Protein AF-0000000084751900 (afdb_homodimer)

InterPro domains:
  IPR011051 RmlC-like cupin domain superfamily [SSF51182] (3-97)
  IPR013096 Cupin 2, conserved barrel [PF07883] (29-95)
  IPR014710 RmlC-like jelly roll fold [G3DSA:2.60.120.10] (1-103)
  IPR052535 Bacilysin biosynthesis H2HPP isomerase [PTHR40112] (10-102)

Radius of gyration: 16.55 Å; Cα contacts (8 Å, |Δi|>4): 584; chains: 2; bounding box: 33×46×36 Å

Secondary structure (DSSP, 8-state):
-BGGGSPPEEEETTEEEEEEE-SS-EEEEEEE-TT-EEEEE--SSEEEEEEEES-EEEEETTEEEEE-TTBEEEE-TT--EEEEESS-EEEEEEEES--GGG-/-BGGGSPPEEEETTEEEEEEE-SS-EEEEEEE-TT-EEEEE--SSEEEEEEEES-EEEEETTEEEEE-TTBEEEE-TT--EEEEESS-EEEEEEEES--GGG-

Sequence (206 aa):
MNLSEIEPKEIMPGYHGKLVHGERMSWVFWDVDQDAEVPEHQHDHEQIMHVVEGSFEFTLNGEKDTYGPGDVVIIPSNASHSGKALTACKLMDIFSPVRDEYRMNLSEIEPKEIMPGYHGKLVHGERMSWVFWDVDQDAEVPEHQHDHEQIMHVVEGSFEFTLNGEKDTYGPGDVVIIPSNASHSGKALTACKLMDIFSPVRDEYR

Foldseek 3Di:
DDQVPFFWDCPDPQWTWRWDWDQWKIKIKTWGAAFDKDDKDAAQKWKKKAWQAAWKWKAWQRDIDIDGHGDIDTHHHGIIMMMTGNHGTIMMMMIGGTPPVVD/DDQVPFFWDCPDPQWTWRWDWDQWKIKIKTWGAAFDKDDKDAAQKWKKKAWQAAWKWKAWQRDIDIDGHGDIDTHHHGIIMMMTGNHGTIMMMMIGGTPPVVD

pLDDT: mean 97.8, std 2.84, range [77.69, 98.94]

Nearest PDB structures (foldseek):
  4e2g-assembly2_D  TM=9.664E-01  e=5.193E-11  Sphaerobacter thermophilus DSM 20745
  4e2g-assembly2_C  TM=9.694E-01  e=5.734E-10  Sphaerobacter thermophilus DSM 20745
  7zyb-assembly1_A  TM=9.660E-01  e=1.716E-09  Bacteroides eggerthii DSM 20697
  9bwf-assembly1_A  TM=9.522E-01  e=2.115E-09  metagenome
  2pfw-assembly1_B  TM=9.627E-01  e=2.893E-09  Shewanella frigidimarina NCIMB 400

Organism: Allomuricauda ruestringensis (strain DSM 13258 / CIP 107369 / LMG 19739 / B1) (NCBI:txid886377)

Solvent-accessible surface area (backbone atoms only — not comparable to full-atom values): 10272 Å² total; per-residue (Å²): 95,44,54,88,75,46,74,61,41,69,83,46,76,46,35,28,31,31,78,44,75,60,89,53,30,21,40,34,43,32,46,31,36,54,68,24,59,45,72,77,46,65,45,78,37,32,35,40,40,35,31,64,37,43,38,34,36,38,29,52,72,83,47,71,50,78,41,34,61,44,25,39,46,80,41,56,54,54,46,43,33,32,37,35,23,74,28,52,28,32,38,37,40,37,29,38,55,41,56,67,85,75,106,94,43,56,88,76,47,72,63,41,68,82,46,74,46,36,29,33,32,78,45,74,60,89,54,31,21,41,35,43,32,45,31,36,54,68,24,59,46,71,77,45,64,46,80,38,33,34,41,39,35,31,64,37,41,38,35,35,38,29,52,72,82,47,72,49,77,43,34,59,44,24,40,46,80,40,56,55,56,47,42,32,32,37,34,22,74,28,53,26,33,37,36,39,38,30,38,56,43,57,67,85,78,106

Structure (mmCIF, N/CA/C/O backbone):
data_AF-0000000084751900-model_v1
#
loop_
_entity.id
_entity.type
_entity.pdbx_description
1 polymer 'Cupin 2 conserved barrel domain protein'
#
loop_
_atom_site.group_PDB
_atom_site.id
_atom_site.type_symbol
_atom_site.label_atom_id
_atom_site.label_alt_id
_atom_site.label_comp_id
_atom_site.label_asym_id
_atom_site.label_entity_id
_atom_site.label_seq_id
_atom_site.pdbx_PDB_ins_code
_atom_site.Cartn_x
_atom_site.Cartn_y
_atom_site.Cartn_z
_atom_site.occupancy
_atom_site.B_iso_or_equiv
_atom_site.auth_seq_id
_atom_site.auth_comp_id
_atom_site.auth_asym_id
_atom_site.auth_atom_id
_atom_site.pdbx_PDB_model_num
ATOM 1 N N . MET A 1 1 ? -12.914 -6.785 -2.01 1 96 1 MET A N 1
ATOM 2 C CA . MET A 1 1 ? -13.656 -5.527 -2.07 1 96 1 MET A CA 1
ATOM 3 C C . MET A 1 1 ? -13.062 -4.594 -3.117 1 96 1 MET A C 1
ATOM 5 O O . MET A 1 1 ? -11.938 -4.801 -3.57 1 96 1 MET A O 1
ATOM 9 N N . ASN A 1 2 ? -13.836 -3.615 -3.543 1 98.38 2 ASN A N 1
ATOM 10 C CA . ASN A 1 2 ? -13.312 -2.625 -4.48 1 98.38 2 ASN A CA 1
ATOM 11 C C . ASN A 1 2 ? -13.297 -1.228 -3.867 1 98.38 2 ASN A C 1
ATOM 13 O O . ASN A 1 2 ? -14.25 -0.832 -3.188 1 98.38 2 ASN A O 1
ATOM 17 N N . LEU A 1 3 ? -12.273 -0.52 -4.117 1 98.38 3 LEU A N 1
ATOM 18 C CA . LEU A 1 3 ? -12.102 0.819 -3.562 1 98.38 3 LEU A CA 1
ATOM 19 C C . LEU A 1 3 ? -13.266 1.722 -3.961 1 98.38 3 LEU A C 1
ATOM 21 O O . LEU A 1 3 ? -13.648 2.621 -3.207 1 98.38 3 LEU A O 1
ATOM 25 N N . SER A 1 4 ? -13.789 1.521 -5.137 1 97.81 4 SER A N 1
ATOM 26 C CA . SER A 1 4 ? -14.891 2.355 -5.617 1 97.81 4 SER A CA 1
ATOM 27 C C . SER A 1 4 ? -16.125 2.213 -4.727 1 97.81 4 SER A C 1
ATOM 29 O O . SER A 1 4 ? -17.016 3.066 -4.75 1 97.81 4 SER A O 1
ATOM 31 N N . GLU A 1 5 ? -16.172 1.114 -3.945 1 97 5 GLU A N 1
ATOM 32 C CA . GLU A 1 5 ? -17.328 0.836 -3.111 1 97 5 GLU A CA 1
ATOM 33 C C . GLU A 1 5 ? -17.141 1.356 -1.691 1 97 5 GLU A C 1
ATOM 35 O O . GLU A 1 5 ? -18.047 1.31 -0.872 1 97 5 GLU A O 1
ATOM 40 N N . ILE A 1 6 ? -15.984 1.744 -1.389 1 97.06 6 ILE A N 1
ATOM 41 C CA . ILE A 1 6 ? -15.688 2.264 -0.058 1 97.06 6 ILE A CA 1
ATOM 42 C C . ILE A 1 6 ? -15.977 3.764 -0.014 1 97.06 6 ILE A C 1
ATOM 44 O O . ILE A 1 6 ? -15.438 4.527 -0.815 1 9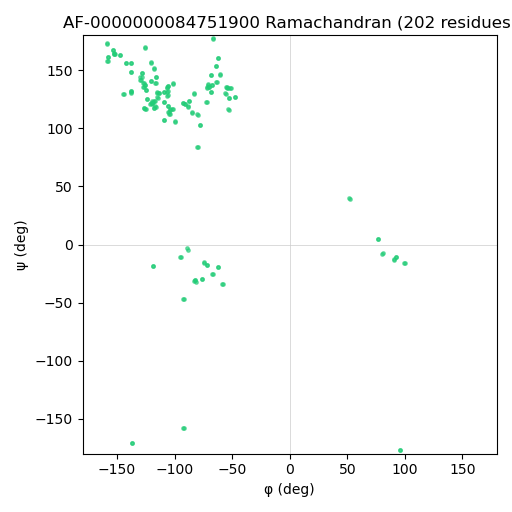7.06 6 ILE A O 1
ATOM 48 N N . GLU A 1 7 ? -16.797 4.176 0.858 1 96.12 7 GLU A N 1
ATOM 49 C CA . GLU A 1 7 ? -17.062 5.602 1.03 1 96.12 7 GLU A CA 1
ATOM 50 C C . GLU A 1 7 ? -15.891 6.312 1.695 1 96.12 7 GLU A C 1
ATOM 52 O O . GLU A 1 7 ? -15.43 5.898 2.764 1 96.12 7 GLU A O 1
ATOM 57 N N . PRO A 1 8 ? -15.406 7.277 1.03 1 97.69 8 PRO A N 1
ATOM 58 C CA . PRO A 1 8 ? -14.32 8.023 1.676 1 97.69 8 PRO A CA 1
ATOM 59 C C . PRO A 1 8 ? -14.766 8.719 2.959 1 97.69 8 PRO A C 1
ATOM 61 O O . PRO A 1 8 ? -15.898 9.195 3.045 1 97.69 8 PRO A O 1
ATOM 64 N N . LYS A 1 9 ? -14.016 8.727 3.945 1 97.12 9 LYS A N 1
ATOM 65 C CA . LYS A 1 9 ? -14.227 9.453 5.191 1 97.12 9 LYS A CA 1
ATOM 66 C C . LYS A 1 9 ? -13.242 10.617 5.316 1 97.12 9 LYS A C 1
ATOM 68 O O . LYS A 1 9 ? -12.047 10.461 5.059 1 97.12 9 LYS A O 1
ATOM 73 N N . GLU A 1 10 ? -13.727 11.727 5.629 1 96.88 10 GLU A N 1
ATOM 74 C CA . GLU A 1 10 ? -12.828 12.844 5.926 1 96.88 10 GLU A CA 1
ATOM 75 C C . GLU A 1 10 ? -12.25 12.719 7.332 1 96.88 10 GLU A C 1
ATOM 77 O O . GLU A 1 10 ? -12.906 13.086 8.312 1 96.88 10 GLU A O 1
ATOM 82 N N . ILE A 1 11 ? -11.094 12.32 7.535 1 93.44 11 ILE A N 1
ATOM 83 C CA . ILE A 1 11 ? -10.469 12.031 8.82 1 93.44 11 ILE A CA 1
ATOM 8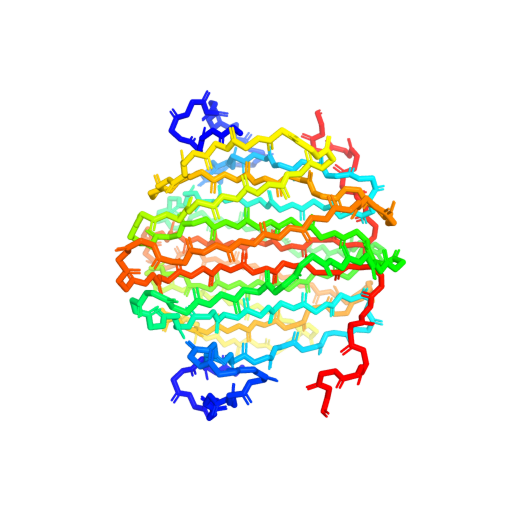4 C C . ILE A 1 11 ? -9.977 13.32 9.461 1 93.44 11 ILE A C 1
ATOM 86 O O . ILE A 1 11 ? -9.953 13.453 10.688 1 93.44 11 ILE A O 1
ATOM 90 N N . MET A 1 12 ? -9.57 14.273 8.719 1 94.5 12 MET A N 1
ATOM 91 C CA . MET A 1 12 ? -9.234 15.656 9.047 1 94.5 12 MET A CA 1
ATOM 92 C C . MET A 1 12 ? -9.57 16.578 7.887 1 94.5 12 MET A C 1
ATOM 94 O O . MET A 1 12 ? -9.766 16.141 6.758 1 94.5 12 MET A O 1
ATOM 98 N N . PRO A 1 13 ? -9.641 17.797 8.125 1 97.44 13 PRO A N 1
ATOM 99 C CA . PRO A 1 13 ? -10.094 18.703 7.059 1 97.44 13 PRO A CA 1
ATOM 100 C C . PRO A 1 13 ? -9.297 18.531 5.77 1 97.44 13 PRO A C 1
ATOM 102 O O . PRO A 1 13 ? -8.086 18.734 5.758 1 97.44 13 PRO A O 1
ATOM 105 N N . GLY A 1 14 ? -9.984 18.078 4.664 1 98.69 14 GLY A N 1
ATOM 106 C CA . GLY A 1 14 ? -9.383 17.984 3.342 1 98.69 14 GLY A CA 1
ATOM 107 C C . GLY A 1 14 ? -8.773 16.625 3.055 1 98.69 14 GLY A C 1
ATOM 108 O O . GLY A 1 14 ? -8.336 16.359 1.934 1 98.69 14 GLY A O 1
ATOM 109 N N . TYR A 1 15 ? -8.664 15.812 4.027 1 98.5 15 TYR A N 1
ATOM 110 C CA . TYR A 1 15 ? -8.164 14.453 3.854 1 98.5 15 TYR A CA 1
ATOM 111 C C . TYR A 1 15 ? -9.312 13.453 3.799 1 98.5 15 TYR A C 1
ATOM 113 O O . TYR A 1 15 ? -9.898 13.117 4.828 1 98.5 15 TYR A O 1
ATOM 121 N N . HIS A 1 16 ? -9.578 12.969 2.619 1 98.56 16 HIS A N 1
ATOM 122 C CA . HIS A 1 16 ? -10.617 11.969 2.402 1 98.56 16 HIS A CA 1
ATOM 123 C C . HIS A 1 16 ? -10.016 10.586 2.178 1 98.56 16 HIS A C 1
ATOM 125 O O . HIS A 1 16 ? -9.383 10.344 1.149 1 98.56 16 HIS A O 1
ATOM 131 N N . GLY A 1 17 ? -10.266 9.727 3.166 1 98.19 17 GLY A N 1
ATOM 132 C CA . GLY A 1 17 ? -9.594 8.438 3.117 1 98.19 17 GLY A CA 1
ATOM 133 C C . GLY A 1 17 ? -10.539 7.277 2.908 1 98.19 17 GLY A C 1
ATOM 134 O O . GLY A 1 17 ? -11.625 7.238 3.492 1 98.19 17 GLY A O 1
ATOM 135 N N . LYS A 1 18 ? -10.242 6.414 1.955 1 98.38 18 LYS A N 1
ATOM 136 C CA . LYS A 1 18 ? -10.797 5.062 1.921 1 98.38 18 LYS A CA 1
ATOM 137 C C . LYS A 1 18 ? -9.922 4.09 2.703 1 98.38 18 LYS A C 1
ATOM 139 O O . LYS A 1 18 ? -8.75 3.91 2.385 1 98.38 18 LYS A O 1
ATOM 144 N N . LEU A 1 19 ? -10.43 3.475 3.723 1 97.31 19 LEU A N 1
ATOM 145 C CA . LEU A 1 19 ? -9.656 2.738 4.715 1 97.31 19 LEU A CA 1
ATOM 146 C C . LEU A 1 19 ? -9.836 1.233 4.535 1 97.31 19 LEU A C 1
ATOM 148 O O . LEU A 1 19 ? -10.961 0.743 4.445 1 97.31 19 LEU A O 1
ATOM 152 N N . VAL A 1 20 ? -8.789 0.504 4.449 1 98.12 20 VAL A N 1
ATOM 153 C CA . VAL A 1 20 ? -8.734 -0.954 4.418 1 98.12 20 VAL A CA 1
ATOM 154 C C . VAL A 1 20 ? -7.918 -1.461 5.605 1 98.12 20 VAL A C 1
ATOM 156 O O . VAL A 1 20 ? -6.758 -1.076 5.781 1 98.12 20 VAL A O 1
ATOM 159 N N . HIS A 1 21 ? -8.57 -2.285 6.426 1 97.81 21 HIS A N 1
ATOM 160 C CA . HIS A 1 21 ? -7.906 -2.771 7.629 1 97.81 21 HIS A CA 1
ATOM 161 C C . HIS A 1 21 ? -7.777 -4.289 7.613 1 97.81 21 HIS A C 1
ATOM 163 O O . HIS A 1 21 ? -8.766 -5 7.426 1 97.81 21 HIS A O 1
ATOM 169 N N . GLY A 1 22 ? -6.535 -4.766 7.727 1 97.88 22 GLY A N 1
ATOM 170 C CA . GLY A 1 22 ? -6.297 -6.16 8.062 1 97.88 22 GLY A CA 1
ATOM 171 C C . GLY A 1 22 ? -6.141 -6.395 9.555 1 97.88 22 GLY A C 1
ATOM 172 O O . GLY A 1 22 ? -6.691 -5.652 10.367 1 97.88 22 GLY A O 1
ATOM 173 N N . GLU A 1 23 ? -5.5 -7.496 9.898 1 97.44 23 GLU A N 1
ATOM 174 C CA . GLU A 1 23 ? -5.246 -7.809 11.305 1 97.44 23 GLU A CA 1
ATOM 175 C C . GLU A 1 23 ? -4.012 -7.078 11.812 1 97.44 23 GLU A C 1
ATOM 177 O O . GLU A 1 23 ? -3.953 -6.691 12.984 1 97.44 23 GLU A O 1
ATOM 182 N N . ARG A 1 24 ? -3.043 -6.828 10.891 1 98.12 24 ARG A N 1
ATOM 183 C CA . ARG A 1 24 ? -1.75 -6.309 11.328 1 98.12 24 ARG A CA 1
ATOM 184 C C . ARG A 1 24 ? -1.476 -4.941 10.719 1 98.12 24 ARG A C 1
ATOM 186 O O . ARG A 1 24 ? -0.612 -4.203 11.195 1 98.12 24 ARG A O 1
ATOM 193 N N . MET A 1 25 ? -2.189 -4.633 9.664 1 98.5 25 MET A N 1
ATOM 194 C CA . MET A 1 25 ? -1.877 -3.438 8.891 1 98.5 25 MET A CA 1
ATOM 195 C C . MET A 1 25 ? -3.15 -2.699 8.492 1 98.5 25 MET A C 1
ATOM 197 O O . MET A 1 25 ? -4.23 -3.291 8.461 1 98.5 25 MET A O 1
ATOM 201 N N . SER A 1 26 ? -3.043 -1.475 8.25 1 98.62 26 SER A N 1
ATOM 202 C CA . SER A 1 26 ? -4.055 -0.675 7.566 1 98.62 26 SER A CA 1
ATOM 203 C C . SER A 1 26 ? -3.498 -0.04 6.297 1 98.62 26 SER A C 1
ATOM 205 O O . SER A 1 26 ? -2.344 0.394 6.27 1 98.62 26 SER A O 1
ATOM 207 N N . TRP A 1 27 ? -4.223 0.017 5.289 1 98.88 27 TRP A N 1
ATOM 208 C CA . TRP A 1 27 ? -3.949 0.703 4.031 1 98.88 27 TRP A CA 1
ATOM 209 C C . TRP A 1 27 ? -4.98 1.794 3.77 1 98.88 27 TRP A C 1
ATOM 211 O O . TRP A 1 27 ? -6.176 1.509 3.635 1 98.88 27 TRP A O 1
ATOM 221 N N . VAL A 1 28 ? -4.516 2.969 3.713 1 98.75 28 VAL A N 1
ATOM 222 C CA . VAL A 1 28 ? -5.445 4.078 3.514 1 98.75 28 VAL A CA 1
ATOM 223 C C . VAL A 1 28 ? -5.172 4.742 2.166 1 98.75 28 VAL A C 1
ATOM 225 O O . VAL A 1 28 ? -4.023 5.043 1.838 1 98.75 28 VAL A O 1
ATOM 228 N N . PHE A 1 29 ? -6.18 4.949 1.393 1 98.81 29 PHE A N 1
ATOM 229 C CA . PHE A 1 29 ? -6.156 5.637 0.106 1 98.81 29 PHE A CA 1
ATOM 230 C C . PHE A 1 29 ? -6.734 7.039 0.231 1 98.81 29 PHE A C 1
ATOM 232 O O . PHE A 1 29 ? -7.938 7.203 0.461 1 98.81 29 PHE A O 1
ATOM 239 N N . TRP A 1 30 ? -5.898 8.07 -0.013 1 98.75 30 TRP A N 1
ATOM 240 C CA . TRP A 1 30 ? -6.297 9.438 0.293 1 98.75 30 TRP A CA 1
ATOM 241 C C . TRP A 1 30 ? -6.602 10.211 -0.983 1 98.75 30 TRP A C 1
ATOM 243 O O . TRP A 1 30 ? -5.828 10.172 -1.942 1 98.75 30 TRP A O 1
ATOM 253 N N . ASP A 1 31 ? -7.648 10.922 -0.98 1 98.88 31 ASP A N 1
ATOM 254 C CA . ASP A 1 31 ? -7.824 12.141 -1.759 1 98.88 31 ASP A CA 1
ATOM 255 C C . ASP A 1 31 ? -7.648 13.383 -0.883 1 98.88 31 ASP A C 1
ATOM 257 O O . ASP A 1 31 ? -8.414 13.602 0.056 1 98.88 31 ASP A O 1
ATOM 261 N N . VAL A 1 32 ? -6.668 14.156 -1.174 1 98.88 32 VAL A N 1
ATOM 262 C CA . VAL A 1 32 ? -6.324 15.289 -0.321 1 98.88 32 VAL A CA 1
ATOM 263 C C . VAL A 1 32 ? -6.555 16.594 -1.077 1 98.88 32 VAL A C 1
ATOM 265 O O . VAL A 1 32 ? -6.027 16.781 -2.178 1 98.88 32 VAL A O 1
ATOM 268 N N . ASP A 1 33 ? -7.32 17.5 -0.505 1 98.94 33 ASP A N 1
ATOM 269 C CA . ASP A 1 33 ? -7.598 18.781 -1.125 1 98.94 33 ASP A CA 1
ATOM 270 C C . ASP A 1 33 ? -6.344 19.656 -1.169 1 98.94 33 ASP A C 1
ATOM 272 O O . ASP A 1 33 ? -5.492 19.562 -0.281 1 98.94 33 ASP A O 1
ATOM 276 N N . GLN A 1 34 ? -6.281 20.406 -2.219 1 98.88 34 GLN A N 1
ATOM 277 C CA . GLN A 1 34 ? -5.223 21.406 -2.23 1 98.88 34 GLN A CA 1
ATOM 278 C C . GLN A 1 34 ? -5.242 22.25 -0.953 1 98.88 34 GLN A C 1
ATOM 280 O O . GLN A 1 34 ? -6.309 22.609 -0.461 1 98.88 34 GLN A O 1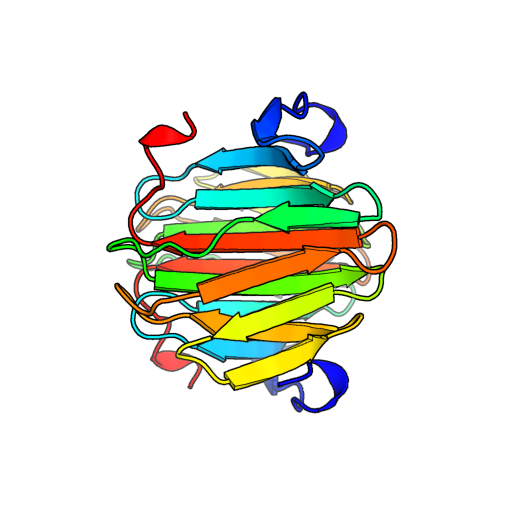
ATOM 285 N N . ASP A 1 35 ? -4.055 22.453 -0.373 1 98.81 35 ASP A N 1
ATOM 286 C CA . ASP A 1 35 ? -3.785 23.328 0.773 1 98.81 35 ASP A CA 1
ATOM 287 C C . ASP A 1 35 ? -4.16 22.625 2.082 1 98.81 35 ASP A C 1
ATOM 289 O O . ASP A 1 35 ? -3.922 23.172 3.164 1 98.81 35 ASP A O 1
ATOM 293 N N . ALA A 1 36 ? -4.785 21.469 2.049 1 98.81 36 ALA A N 1
ATOM 294 C CA . ALA A 1 36 ? -5.043 20.719 3.275 1 98.81 36 ALA A CA 1
ATOM 295 C C . ALA A 1 36 ? -3.74 20.359 3.984 1 98.81 36 ALA A C 1
ATOM 297 O O . ALA A 1 36 ? -2.721 20.109 3.336 1 98.81 36 ALA A O 1
ATOM 298 N N . GLU A 1 37 ? -3.783 20.328 5.273 1 98.5 37 GLU A N 1
ATOM 299 C CA . GLU A 1 37 ? -2.59 20.078 6.078 1 98.5 37 GLU A CA 1
ATOM 300 C C . GLU A 1 37 ? -2.834 18.984 7.105 1 98.5 37 GLU A C 1
ATOM 302 O O . GLU A 1 37 ? -3.951 18.828 7.602 1 98.5 37 GLU A O 1
ATOM 307 N N . VAL A 1 38 ? -1.833 18.188 7.363 1 98.06 38 VAL A N 1
ATOM 308 C CA . VAL A 1 38 ? -1.763 17.344 8.555 1 98.06 38 VAL A CA 1
ATOM 309 C C . VAL A 1 38 ? -0.76 17.938 9.547 1 98.06 38 VAL A C 1
ATOM 311 O O . VAL A 1 38 ? 0.427 18.062 9.234 1 98.06 38 VAL A O 1
ATOM 314 N N . PRO A 1 39 ? -1.251 18.359 10.641 1 97.5 39 PRO A N 1
ATOM 315 C CA . PRO A 1 39 ? -0.358 19 11.617 1 97.5 39 PRO A CA 1
ATOM 316 C C . PRO A 1 39 ? 0.719 18.047 12.133 1 97.5 39 PRO A C 1
ATOM 318 O O . PRO A 1 39 ? 0.59 16.828 11.992 1 97.5 39 PRO A O 1
ATOM 321 N N . GLU A 1 40 ? 1.758 18.641 12.672 1 98.12 40 GLU A N 1
ATOM 322 C CA . GLU A 1 40 ? 2.822 17.844 13.258 1 98.12 40 GLU A CA 1
ATOM 323 C C . GLU A 1 40 ? 2.275 16.891 14.312 1 98.12 40 GLU A C 1
ATOM 325 O O . GLU A 1 40 ? 1.478 17.281 15.164 1 98.12 40 GLU A O 1
ATOM 330 N N . HIS A 1 41 ? 2.643 15.609 14.203 1 98.19 41 HIS A N 1
ATOM 331 C CA . HIS A 1 41 ? 2.223 14.57 15.141 1 98.19 41 HIS A CA 1
ATOM 332 C C . HIS A 1 41 ? 3.166 13.375 15.102 1 98.19 41 HIS A C 1
ATOM 334 O O . HIS A 1 41 ? 4.125 13.359 14.328 1 98.19 41 HIS A O 1
ATOM 340 N N . GLN A 1 42 ? 2.992 12.461 15.984 1 98.12 42 GLN A N 1
ATOM 341 C CA . GLN A 1 42 ? 3.701 11.188 16 1 98.12 42 GLN A CA 1
ATOM 342 C C . GLN A 1 42 ? 2.785 10.055 16.453 1 98.12 42 GLN A C 1
ATOM 344 O O . GLN A 1 42 ? 1.717 10.297 17.016 1 98.12 42 GLN A O 1
ATOM 349 N N . HIS A 1 43 ? 3.094 8.898 16.094 1 97.75 43 HIS A N 1
ATOM 350 C CA . HIS A 1 43 ? 2.35 7.715 16.516 1 97.75 43 HIS A CA 1
ATOM 351 C C . HIS A 1 43 ? 3.242 6.48 16.531 1 97.75 43 HIS A C 1
ATOM 353 O O . HIS A 1 43 ? 4.363 6.512 16.016 1 97.75 43 HIS A O 1
ATOM 359 N N . ASP A 1 44 ? 2.771 5.434 17.203 1 97.62 44 ASP A N 1
ATOM 360 C CA . ASP A 1 44 ? 3.559 4.219 17.391 1 97.62 44 ASP A CA 1
ATOM 361 C C . ASP A 1 44 ? 3.639 3.404 16.109 1 97.62 44 ASP A C 1
ATOM 363 O O . ASP A 1 44 ? 4.48 2.514 15.984 1 97.62 44 ASP A O 1
ATOM 367 N N . HIS A 1 45 ? 2.855 3.654 15.18 1 98.38 45 HIS A N 1
ATOM 368 C CA . HIS A 1 45 ? 2.834 2.924 13.914 1 98.38 45 HIS A CA 1
ATOM 369 C C . HIS A 1 45 ? 4.047 3.27 13.062 1 98.38 45 HIS A C 1
ATOM 371 O O . HIS A 1 45 ? 4.465 4.43 13 1 98.38 45 HIS A O 1
ATOM 377 N N . GLU A 1 46 ? 4.648 2.254 12.5 1 98.81 46 GLU A N 1
ATOM 378 C CA . GLU A 1 46 ? 5.379 2.555 11.266 1 98.81 46 GLU A CA 1
ATOM 379 C C . GLU A 1 46 ? 4.426 2.943 10.141 1 98.81 46 GLU A C 1
ATOM 381 O O . GLU A 1 46 ? 3.369 2.33 9.977 1 98.81 46 GLU A O 1
ATOM 386 N N . GLN A 1 47 ? 4.762 3.889 9.445 1 98.81 47 GLN A N 1
ATOM 387 C CA . GLN A 1 47 ? 3.982 4.359 8.305 1 98.81 47 GLN A CA 1
ATOM 388 C C . GLN A 1 47 ? 4.848 4.449 7.051 1 98.81 47 GLN A C 1
ATOM 390 O O . GLN A 1 47 ? 6.016 4.828 7.121 1 98.81 47 GLN A O 1
ATOM 395 N N . ILE A 1 48 ? 4.445 4.02 5.895 1 98.88 48 ILE A N 1
ATOM 396 C CA . ILE A 1 48 ? 5.051 4.293 4.594 1 98.88 48 ILE A CA 1
ATOM 397 C C . ILE A 1 48 ? 4.062 5.055 3.715 1 98.88 48 ILE A C 1
ATOM 399 O O . ILE A 1 48 ? 2.926 4.613 3.521 1 98.88 48 ILE A O 1
ATOM 403 N N . MET A 1 49 ? 4.422 6.188 3.232 1 98.94 49 MET A N 1
ATOM 404 C CA . MET A 1 49 ? 3.59 7.055 2.408 1 98.94 49 MET A CA 1
ATOM 405 C C . MET A 1 49 ? 4.035 7.012 0.95 1 98.94 49 MET A C 1
ATOM 407 O O . MET A 1 49 ? 5.234 7.027 0.662 1 98.94 49 MET A O 1
ATOM 411 N N . HIS A 1 50 ? 3.139 6.93 0.087 1 98.94 50 HIS A N 1
ATOM 412 C CA . HIS A 1 50 ? 3.354 6.992 -1.354 1 98.94 50 HIS A CA 1
ATOM 413 C C . HIS A 1 50 ? 2.572 8.141 -1.979 1 98.94 50 HIS A C 1
ATOM 415 O O . HIS A 1 50 ? 1.352 8.227 -1.821 1 98.94 50 HIS A O 1
ATOM 421 N N . VAL A 1 51 ? 3.246 9.062 -2.631 1 98.94 51 VAL A N 1
ATOM 422 C CA . VAL A 1 51 ? 2.578 10.109 -3.393 1 98.94 51 VAL A CA 1
ATOM 423 C C . VAL A 1 51 ? 2.24 9.602 -4.789 1 98.94 51 VAL A C 1
ATOM 425 O O . VAL A 1 51 ? 3.137 9.336 -5.598 1 98.94 51 VAL A O 1
ATOM 428 N N . VAL A 1 52 ? 1.005 9.484 -5.047 1 98.81 52 VAL A N 1
ATOM 429 C CA . VAL A 1 52 ? 0.533 8.93 -6.312 1 98.81 52 VAL A CA 1
ATOM 430 C C . VAL A 1 52 ? 0.316 10.047 -7.324 1 98.81 52 VAL A C 1
ATOM 432 O O . VAL A 1 52 ? 0.697 9.922 -8.492 1 98.81 52 VAL A O 1
ATOM 435 N N . GLU A 1 53 ? -0.319 11.094 -6.965 1 98.88 53 GLU A N 1
ATOM 436 C CA . GLU A 1 53 ? -0.571 12.289 -7.762 1 98.88 53 GLU A CA 1
ATOM 437 C C . GLU A 1 53 ? -0.368 13.555 -6.938 1 98.88 53 GLU A C 1
ATOM 439 O O . GLU A 1 53 ? -0.643 13.57 -5.734 1 98.88 53 GLU A O 1
ATOM 444 N N . GLY A 1 54 ? 0.063 14.609 -7.598 1 98.88 54 GLY A N 1
ATOM 445 C CA . GLY A 1 54 ? 0.111 15.93 -6.984 1 98.88 54 GLY A CA 1
ATOM 446 C C . GLY A 1 54 ? 1.472 16.266 -6.406 1 98.88 54 GLY A C 1
ATOM 447 O O . GLY A 1 54 ? 2.467 15.617 -6.723 1 98.88 54 GLY A O 1
ATOM 448 N N . SER A 1 55 ? 1.567 17.375 -5.805 1 98.94 55 SER A N 1
ATOM 449 C CA . SER A 1 55 ? 2.742 17.906 -5.121 1 98.94 55 SER A CA 1
ATOM 450 C C . SER A 1 55 ? 2.484 18.078 -3.629 1 98.94 55 SER A C 1
ATOM 452 O O . SER A 1 55 ? 1.544 18.766 -3.23 1 98.94 55 SER A O 1
ATOM 454 N N . PHE A 1 56 ? 3.25 17.375 -2.781 1 98.94 56 PHE A N 1
ATOM 455 C CA . PHE A 1 56 ? 3.014 17.266 -1.346 1 98.94 56 PHE A CA 1
ATOM 456 C C . PHE A 1 56 ? 4.258 17.656 -0.56 1 98.94 56 PHE A C 1
ATOM 458 O O . PHE A 1 56 ? 5.328 17.078 -0.743 1 98.94 56 PHE A O 1
ATOM 465 N N . GLU A 1 57 ? 4.137 18.656 0.196 1 98.94 57 GLU A N 1
ATOM 466 C CA . GLU A 1 57 ? 5.211 19.047 1.105 1 98.94 57 GLU A CA 1
ATOM 467 C C . GLU A 1 57 ? 5.152 18.234 2.4 1 98.94 57 GLU A C 1
ATOM 469 O O . GLU A 1 57 ? 4.094 18.125 3.018 1 98.94 57 GLU A O 1
ATOM 474 N N . PHE A 1 58 ? 6.246 17.656 2.822 1 98.88 58 PHE A N 1
ATOM 475 C CA . PHE A 1 58 ? 6.273 16.75 3.965 1 98.88 58 PHE A CA 1
ATOM 476 C C . PHE A 1 58 ? 7.496 17.016 4.836 1 98.88 58 PHE A C 1
ATOM 478 O O . PHE A 1 58 ? 8.594 17.25 4.32 1 98.88 58 PHE A O 1
ATOM 485 N N . THR A 1 59 ? 7.266 17.141 6.102 1 98.81 59 THR A N 1
ATOM 486 C CA . THR A 1 59 ? 8.336 17.297 7.082 1 98.81 59 THR A CA 1
ATOM 487 C C . THR A 1 59 ? 8.477 16.047 7.934 1 98.81 59 THR A C 1
ATOM 489 O O . THR A 1 59 ? 7.5 15.578 8.531 1 98.81 59 THR A O 1
ATOM 492 N N . LEU A 1 60 ? 9.617 15.477 7.941 1 98.75 60 LEU A N 1
ATOM 493 C CA . LEU A 1 60 ? 9.938 14.297 8.734 1 98.75 60 LEU A CA 1
ATOM 494 C C . LEU A 1 60 ? 11.156 14.555 9.617 1 98.75 60 LEU A C 1
ATOM 496 O O . LEU A 1 60 ? 12.258 14.789 9.109 1 98.75 60 LEU A O 1
ATOM 500 N N . ASN A 1 61 ? 10.93 14.5 10.891 1 98.31 61 ASN A N 1
ATOM 501 C CA . ASN A 1 61 ? 11.977 14.773 11.867 1 98.31 61 ASN A CA 1
ATOM 502 C C . ASN A 1 61 ? 12.672 16.094 11.578 1 98.31 61 ASN A C 1
ATOM 504 O O . ASN A 1 61 ? 13.906 16.172 11.547 1 98.31 61 ASN A O 1
ATOM 508 N N . GLY A 1 62 ? 11.883 17.031 11.195 1 97.88 62 GLY A N 1
ATOM 509 C CA . GLY A 1 62 ? 12.367 18.391 11.047 1 97.88 62 GLY A CA 1
ATOM 510 C C . GLY A 1 62 ? 12.883 18.688 9.656 1 97.88 62 GLY A C 1
ATOM 511 O O . GLY A 1 62 ? 13.195 19.844 9.344 1 97.88 62 GLY A O 1
ATOM 512 N N . GLU A 1 63 ? 13.07 17.719 8.875 1 98.31 63 GLU A N 1
ATOM 513 C CA . GLU A 1 63 ? 13.539 17.922 7.512 1 98.31 63 GLU A CA 1
ATOM 514 C C . GLU A 1 63 ? 12.375 18.031 6.531 1 98.31 63 GLU A C 1
ATOM 516 O O . GLU A 1 63 ? 11.594 17.078 6.391 1 98.31 63 GLU A O 1
ATOM 521 N N . LYS A 1 64 ? 12.32 19.125 5.852 1 98.56 64 LYS A N 1
ATOM 522 C CA . LYS A 1 64 ? 11.219 19.406 4.941 1 98.56 64 LYS A CA 1
ATOM 523 C C . LYS A 1 64 ? 11.617 19.156 3.49 1 98.56 64 LYS A C 1
ATOM 525 O O . LYS A 1 64 ? 12.727 19.5 3.078 1 98.56 64 LYS A O 1
ATOM 530 N N . ASP A 1 65 ? 10.766 18.578 2.711 1 98.62 65 ASP A N 1
ATOM 531 C CA . ASP A 1 65 ? 10.961 18.391 1.275 1 98.62 65 ASP A CA 1
ATOM 532 C C . ASP A 1 65 ? 9.625 18.328 0.542 1 98.62 65 ASP A C 1
ATOM 534 O O . ASP A 1 65 ? 8.562 18.266 1.173 1 98.62 65 ASP A O 1
ATOM 538 N N . THR A 1 66 ? 9.656 18.469 -0.761 1 98.88 66 THR A N 1
ATOM 539 C CA . THR A 1 66 ? 8.469 18.344 -1.602 1 98.88 66 THR A CA 1
ATOM 540 C C . THR A 1 66 ? 8.5 17.031 -2.379 1 98.88 66 THR A C 1
ATOM 542 O O . THR A 1 66 ? 9.508 16.703 -3.012 1 98.88 66 THR A O 1
ATOM 545 N N . TYR A 1 67 ? 7.422 16.359 -2.328 1 98.81 67 TYR A N 1
ATOM 546 C CA . TYR A 1 67 ? 7.324 15.039 -2.941 1 98.81 67 TYR A CA 1
ATOM 547 C C . TYR A 1 67 ? 6.281 15.031 -4.051 1 98.81 67 TYR A C 1
ATOM 549 O O . TYR A 1 67 ? 5.336 15.82 -4.031 1 98.81 67 TYR A O 1
ATOM 557 N N . GLY A 1 68 ? 6.488 14.195 -5.008 1 98.81 68 GLY A N 1
ATOM 558 C CA . GLY A 1 68 ? 5.594 14.055 -6.148 1 98.81 68 GLY A CA 1
ATOM 559 C C . GLY A 1 68 ? 5.328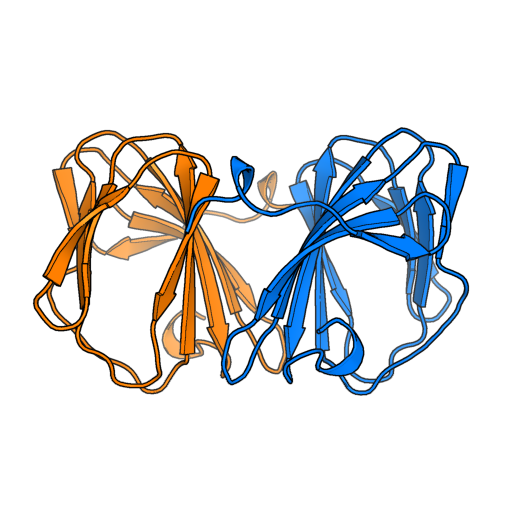 12.609 -6.527 1 98.81 68 GLY A C 1
ATOM 560 O O . GLY A 1 68 ? 5.68 11.695 -5.785 1 98.81 68 GLY A O 1
ATOM 561 N N . PRO A 1 69 ? 4.664 12.477 -7.695 1 98.88 69 PRO A N 1
ATOM 562 C CA . PRO A 1 69 ? 4.258 1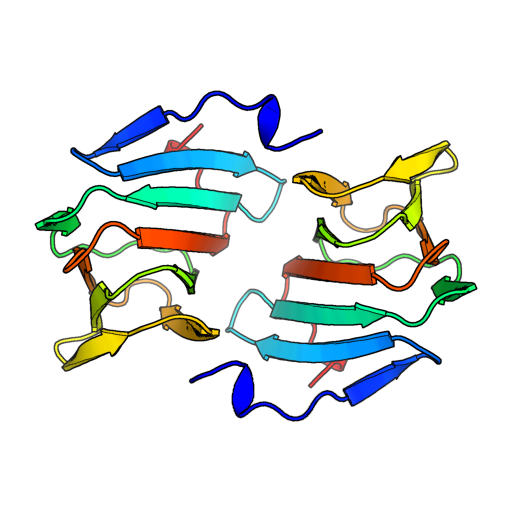1.133 -8.094 1 98.88 69 PRO A CA 1
ATOM 563 C C . PRO A 1 69 ? 5.418 10.141 -8.086 1 98.88 69 PRO A C 1
ATOM 565 O O . PRO A 1 69 ? 6.469 10.398 -8.672 1 98.88 69 PRO A O 1
ATOM 568 N N . GLY A 1 70 ? 5.23 9.047 -7.375 1 98.75 70 GLY A N 1
ATOM 569 C CA . GLY A 1 70 ? 6.234 7.992 -7.324 1 98.75 70 GLY A CA 1
ATOM 570 C C . GLY A 1 70 ? 7.09 8.039 -6.074 1 98.75 70 GLY A C 1
ATOM 571 O O . GLY A 1 70 ? 7.777 7.07 -5.746 1 98.75 70 GLY A O 1
ATOM 572 N N . ASP A 1 71 ? 7.066 9.125 -5.402 1 98.88 71 ASP A N 1
ATOM 573 C CA . ASP A 1 71 ? 7.859 9.227 -4.184 1 98.88 71 ASP A CA 1
ATOM 574 C C . ASP A 1 71 ? 7.273 8.359 -3.07 1 98.88 71 ASP A C 1
ATOM 576 O O . ASP A 1 71 ? 6.055 8.297 -2.906 1 98.88 71 ASP A O 1
ATOM 580 N N . VAL A 1 72 ? 8.133 7.676 -2.35 1 98.88 72 VAL A N 1
ATOM 581 C CA . VAL A 1 72 ? 7.793 6.871 -1.18 1 98.88 72 VAL A CA 1
ATOM 582 C C . VAL A 1 72 ? 8.633 7.324 0.014 1 98.88 72 VAL A C 1
ATOM 584 O O . VAL A 1 72 ? 9.836 7.555 -0.117 1 98.88 72 VAL A O 1
ATOM 587 N N . VAL A 1 73 ? 7.984 7.496 1.112 1 98.81 73 VAL A N 1
ATOM 588 C CA . VAL A 1 73 ? 8.648 7.941 2.334 1 98.81 73 VAL A CA 1
ATOM 589 C C . VAL A 1 73 ? 8.391 6.938 3.455 1 98.81 73 VAL A C 1
ATOM 591 O O . VAL A 1 73 ? 7.238 6.613 3.758 1 98.81 73 VAL A O 1
ATOM 594 N N . ILE A 1 74 ? 9.43 6.426 4.086 1 98.81 74 ILE A N 1
ATOM 595 C CA . ILE A 1 74 ? 9.305 5.57 5.262 1 98.81 74 ILE A CA 1
ATOM 596 C C . ILE A 1 74 ? 9.336 6.426 6.527 1 98.81 74 ILE A C 1
ATOM 598 O O . ILE A 1 74 ? 10.297 7.16 6.762 1 98.81 74 ILE A O 1
ATOM 602 N N . ILE A 1 75 ? 8.305 6.332 7.266 1 98.81 75 ILE A N 1
ATOM 603 C CA . ILE A 1 75 ? 8.172 7.074 8.516 1 98.81 75 ILE A CA 1
ATOM 604 C C . ILE A 1 75 ? 8.281 6.113 9.695 1 98.81 75 ILE A C 1
ATOM 606 O O . ILE A 1 75 ? 7.348 5.355 9.977 1 98.81 75 ILE A O 1
ATOM 610 N N . PRO A 1 76 ? 9.406 6.168 10.398 1 98.56 76 PRO A N 1
ATOM 611 C CA . PRO A 1 76 ? 9.594 5.25 11.523 1 98.56 76 PRO A CA 1
ATOM 612 C C . PRO A 1 76 ? 8.586 5.488 12.648 1 98.56 76 PRO A C 1
ATOM 614 O O . PRO A 1 76 ? 8.047 6.59 12.781 1 98.56 76 PRO A O 1
ATOM 617 N N . SER A 1 77 ? 8.328 4.398 13.406 1 98.44 77 SER A N 1
ATOM 618 C CA . SER A 1 77 ? 7.523 4.539 14.609 1 98.44 77 SER A CA 1
ATOM 619 C C . SER A 1 77 ? 8 5.711 15.461 1 98.44 77 SER A C 1
ATOM 621 O O . SER A 1 77 ? 9.203 5.895 15.656 1 98.44 77 SER A O 1
ATOM 623 N N . ASN A 1 78 ? 7.086 6.574 15.781 1 98.56 78 ASN A N 1
ATOM 624 C CA . ASN A 1 78 ? 7.254 7.68 16.719 1 98.56 78 ASN A CA 1
ATOM 625 C C . ASN A 1 78 ? 8.047 8.828 16.094 1 98.56 78 ASN A C 1
ATOM 627 O O . ASN A 1 78 ? 8.438 9.766 16.797 1 98.56 78 ASN A O 1
ATOM 631 N N . ALA A 1 79 ? 8.383 8.766 14.875 1 98.62 79 ALA A N 1
ATOM 632 C CA . ALA A 1 79 ? 9.016 9.891 14.195 1 98.62 79 ALA A CA 1
ATOM 633 C C . ALA A 1 79 ? 8.031 11.047 14.031 1 98.62 79 ALA A C 1
ATOM 635 O O . ALA A 1 79 ? 6.895 10.852 13.594 1 98.62 79 ALA A O 1
ATOM 636 N N . SER A 1 80 ? 8.461 12.195 14.383 1 98.81 80 SER A N 1
ATOM 637 C CA . SER A 1 80 ? 7.625 13.383 14.195 1 98.81 80 SER A CA 1
ATOM 638 C C . SER A 1 80 ? 7.496 13.727 12.711 1 98.81 80 SER A C 1
ATOM 640 O O . SER A 1 80 ? 8.484 13.727 11.977 1 98.81 80 SER A O 1
ATOM 642 N N . HIS A 1 81 ? 6.297 14.039 12.297 1 98.81 81 HIS A N 1
ATOM 643 C CA . HIS A 1 81 ? 6.109 14.367 10.891 1 98.81 81 HIS A CA 1
ATOM 644 C C . HIS A 1 81 ? 4.848 15.203 10.68 1 98.81 81 HIS A C 1
ATOM 646 O O . HIS A 1 81 ? 3.982 15.258 11.562 1 98.81 81 HIS A O 1
ATOM 652 N N . SER A 1 82 ? 4.77 15.945 9.578 1 98.81 82 SER A N 1
ATOM 653 C CA . SER A 1 82 ? 3.672 16.797 9.125 1 98.81 82 SER A CA 1
ATOM 654 C C . SER A 1 82 ? 3.672 16.938 7.609 1 98.81 82 SER A C 1
ATOM 656 O O . SER A 1 82 ? 4.629 16.531 6.945 1 98.81 82 SER A O 1
ATOM 658 N N . GLY A 1 83 ? 2.57 17.469 7.074 1 98.69 83 GLY A N 1
ATOM 659 C CA . GLY A 1 83 ? 2.498 17.609 5.629 1 98.69 83 GLY A CA 1
ATOM 660 C C . GLY A 1 83 ? 1.501 18.656 5.18 1 98.69 83 GLY A C 1
ATOM 661 O O . GLY A 1 83 ? 0.619 19.047 5.945 1 98.69 83 GLY A O 1
ATOM 662 N N . LYS A 1 84 ? 1.67 19.078 3.979 1 98.88 84 LYS A N 1
ATOM 663 C CA . LYS A 1 84 ? 0.772 20.016 3.312 1 98.88 84 LYS A CA 1
ATOM 664 C C . LYS A 1 84 ? 0.642 19.688 1.827 1 98.88 84 LYS A C 1
ATOM 666 O O . LYS A 1 84 ? 1.646 19.531 1.132 1 98.88 84 LYS A O 1
ATOM 671 N N . ALA A 1 85 ? -0.646 19.609 1.397 1 98.94 85 ALA A N 1
ATOM 672 C CA . ALA A 1 85 ? -0.878 19.391 -0.03 1 98.94 85 ALA A CA 1
ATOM 673 C C . ALA A 1 85 ? -0.739 20.703 -0.802 1 98.94 85 ALA A C 1
ATOM 675 O O . ALA A 1 85 ? -1.601 21.578 -0.708 1 98.94 85 ALA A O 1
ATOM 676 N N . LEU A 1 86 ? 0.307 20.781 -1.622 1 98.94 86 LEU A N 1
ATOM 677 C CA . LEU A 1 86 ? 0.521 21.984 -2.418 1 98.94 86 LEU A CA 1
ATOM 678 C C . LEU A 1 86 ? -0.436 22.031 -3.604 1 98.94 86 LEU A C 1
ATOM 680 O O . LEU A 1 86 ? -0.755 23.109 -4.109 1 98.94 86 LEU A O 1
ATOM 684 N N . THR A 1 87 ? -0.812 20.969 -4.09 1 98.94 87 THR A N 1
ATOM 685 C CA . THR A 1 87 ? -1.891 20.719 -5.039 1 98.94 87 THR A CA 1
ATOM 686 C C . THR A 1 87 ? -2.859 19.672 -4.496 1 98.94 87 THR A C 1
ATOM 688 O O . THR A 1 87 ? -2.635 19.109 -3.426 1 98.94 87 THR A O 1
ATOM 691 N N . ALA A 1 88 ? -3.996 19.516 -5.191 1 98.94 88 ALA A N 1
ATOM 692 C CA . ALA A 1 88 ? -4.742 18.297 -4.883 1 98.94 88 ALA A CA 1
ATOM 693 C C . ALA A 1 88 ? -3.871 17.047 -5.066 1 98.94 88 ALA A C 1
ATOM 695 O O . ALA A 1 88 ? -3.09 16.969 -6.016 1 98.94 88 ALA A O 1
ATOM 696 N N . CYS A 1 89 ? -3.965 16.156 -4.094 1 98.94 89 CYS A N 1
ATOM 697 C CA . CYS A 1 89 ? -3.072 15 -4.109 1 98.94 89 CYS A CA 1
ATOM 698 C C . CYS A 1 89 ? -3.859 13.703 -3.969 1 98.94 89 CYS A C 1
ATOM 700 O O . CYS A 1 89 ? -4.934 13.68 -3.365 1 98.94 89 CYS A O 1
ATOM 702 N N . LYS A 1 90 ? -3.371 12.688 -4.578 1 98.94 90 LYS A N 1
ATOM 703 C CA . LYS A 1 90 ? -3.664 11.312 -4.191 1 98.94 90 LYS A CA 1
ATOM 704 C C . LYS A 1 90 ? -2.475 10.68 -3.477 1 98.94 90 LYS A C 1
ATOM 706 O O . LYS A 1 90 ? -1.368 10.633 -4.02 1 98.94 90 LYS A O 1
ATOM 711 N N . LEU A 1 91 ? -2.678 10.281 -2.262 1 98.94 91 LEU A N 1
ATOM 712 C CA . LEU A 1 91 ? -1.662 9.625 -1.444 1 98.94 91 LEU A CA 1
ATOM 713 C C . LEU A 1 91 ? -2.123 8.234 -1.014 1 98.94 91 LEU A C 1
ATOM 715 O O . LEU A 1 91 ? -3.322 7.945 -1.021 1 98.94 91 LEU A O 1
ATOM 719 N N . MET A 1 92 ? -1.18 7.406 -0.708 1 98.94 92 MET A N 1
ATOM 720 C CA . MET A 1 92 ? -1.456 6.156 -0.003 1 98.94 92 MET A CA 1
ATOM 721 C C . MET A 1 92 ? -0.573 6.023 1.232 1 98.94 92 MET A C 1
ATOM 723 O O . MET A 1 92 ? 0.61 6.367 1.196 1 98.94 92 MET A O 1
ATOM 727 N N . ASP A 1 93 ? -1.153 5.559 2.275 1 98.88 93 ASP A N 1
ATOM 728 C CA . ASP A 1 93 ? -0.405 5.238 3.486 1 98.88 93 ASP A CA 1
ATOM 729 C C . ASP A 1 93 ? -0.659 3.797 3.926 1 98.88 93 ASP A C 1
ATOM 731 O O . ASP A 1 93 ? -1.8 3.33 3.912 1 98.88 93 ASP A O 1
ATOM 735 N N . ILE A 1 94 ? 0.409 3.166 4.309 1 98.88 94 ILE A N 1
ATOM 736 C CA . ILE A 1 94 ? 0.255 1.894 5.004 1 98.88 94 ILE A CA 1
ATOM 737 C C . ILE A 1 94 ? 0.797 2.012 6.426 1 98.88 94 ILE A C 1
ATOM 739 O O . ILE A 1 94 ? 1.754 2.75 6.672 1 98.88 94 ILE A O 1
ATOM 743 N N . PHE A 1 95 ? 0.135 1.335 7.309 1 98.81 95 PHE A N 1
ATOM 744 C CA . PHE A 1 95 ? 0.477 1.413 8.727 1 98.81 95 PHE A CA 1
ATOM 745 C C . PHE A 1 95 ? 0.631 0.02 9.32 1 98.81 95 PHE A C 1
ATOM 747 O O . PHE A 1 95 ? -0.134 -0.89 8.992 1 98.81 95 PHE A O 1
ATOM 754 N N . SER A 1 96 ? 1.555 -0.144 10.172 1 98.62 96 SER A N 1
ATOM 755 C CA . SER A 1 96 ? 1.645 -1.271 11.094 1 98.62 96 SER A CA 1
ATOM 756 C C . SER A 1 96 ? 2.064 -0.816 12.492 1 98.62 96 SER A C 1
ATOM 758 O O . SER A 1 96 ? 3.059 -0.104 12.641 1 98.62 96 SER A O 1
ATOM 760 N N . PRO A 1 97 ? 1.393 -1.232 13.586 1 98 97 PRO A N 1
ATOM 761 C CA . PRO A 1 97 ? 0.211 -2.098 13.602 1 98 97 PRO A CA 1
ATOM 762 C C . PRO A 1 97 ? -1.016 -1.432 12.984 1 98 97 PRO A C 1
ATOM 764 O O . PRO A 1 97 ? -0.903 -0.361 12.375 1 98 97 PRO A O 1
ATOM 767 N N . VAL A 1 98 ? -2.131 -2.146 12.883 1 97.5 98 VAL A N 1
ATOM 768 C CA . VAL A 1 98 ? -3.395 -1.68 12.328 1 97.5 98 VAL A CA 1
ATOM 769 C C . VAL A 1 98 ? -3.826 -0.392 13.023 1 97.5 98 VAL A C 1
ATOM 771 O O . VAL A 1 98 ? -3.678 -0.259 14.242 1 97.5 98 VAL A O 1
ATOM 774 N N . ARG A 1 99 ? -4.266 0.603 12.195 1 94.94 99 ARG A N 1
ATOM 775 C CA . ARG A 1 99 ? -4.762 1.865 12.734 1 94.94 99 ARG A CA 1
ATOM 776 C C . ARG A 1 99 ? -6.203 1.728 13.211 1 94.94 99 ARG A C 1
ATOM 778 O O . ARG A 1 99 ? -7.133 2.184 12.547 1 94.94 99 ARG A O 1
ATOM 785 N N . ASP A 1 100 ? -6.375 1.271 14.383 1 88.69 100 ASP A N 1
ATOM 786 C CA . ASP A 1 100 ? -7.695 0.961 14.914 1 88.69 100 ASP A CA 1
ATOM 787 C C . ASP A 1 100 ? -8.523 2.23 15.094 1 88.69 100 ASP A C 1
ATOM 789 O O . ASP A 1 100 ? -9.758 2.195 15 1 88.69 100 ASP A O 1
ATOM 793 N N . GLU A 1 101 ? -7.867 3.281 15.258 1 86.38 101 GLU A N 1
ATOM 794 C CA . GLU A 1 101 ? -8.555 4.543 15.508 1 86.38 101 GLU A CA 1
ATOM 795 C C . GLU A 1 101 ? -9.258 5.047 14.25 1 86.38 101 GLU A C 1
ATOM 797 O O . GLU A 1 101 ? -10.094 5.949 14.32 1 86.38 101 GLU A O 1
ATOM 802 N N . TYR A 1 102 ? -8.828 4.469 13.086 1 86.88 102 TYR A N 1
ATOM 803 C CA . TYR A 1 102 ? -9.422 4.879 11.828 1 86.88 102 TYR A CA 1
ATOM 804 C C . TYR A 1 102 ? -10.648 4.027 11.5 1 86.88 102 TYR A C 1
ATOM 806 O O . TYR A 1 102 ? -11.312 4.246 10.484 1 86.88 102 TYR A O 1
ATOM 814 N N . ARG A 1 103 ? -10.914 3.057 12.352 1 77.69 103 ARG A N 1
ATOM 815 C CA . ARG A 1 103 ? -12.062 2.199 12.062 1 77.69 103 ARG A CA 1
ATOM 816 C C . ARG A 1 103 ? -13.375 2.953 12.258 1 77.69 103 ARG A C 1
ATOM 818 O O . ARG A 1 103 ? -13.453 3.857 13.094 1 77.69 103 ARG A O 1
ATOM 825 N N . MET B 1 1 ? 12.578 8.336 -1.311 1 96.12 1 MET B N 1
ATOM 826 C CA . MET B 1 1 ? 13 7.691 -2.553 1 96.12 1 MET B CA 1
ATOM 827 C C . MET B 1 1 ? 11.891 7.734 -3.594 1 96.12 1 MET B C 1
ATOM 829 O O . MET B 1 1 ? 10.734 8 -3.262 1 96.12 1 MET B O 1
ATOM 833 N N . ASN B 1 2 ? 12.25 7.527 -4.848 1 98.38 2 ASN B N 1
ATOM 834 C CA . ASN B 1 2 ? 11.242 7.469 -5.898 1 98.38 2 ASN B CA 1
ATOM 835 C C . ASN B 1 2 ? 11.211 6.098 -6.566 1 98.38 2 ASN B C 1
ATOM 837 O O . ASN B 1 2 ? 12.258 5.512 -6.848 1 98.38 2 ASN B O 1
ATOM 841 N N . LEU B 1 3 ? 10.055 5.633 -6.828 1 98.38 3 LEU B N 1
ATOM 842 C CA . LEU B 1 3 ? 9.875 4.316 -7.43 1 98.38 3 LEU B CA 1
ATOM 843 C C . LEU B 1 3 ? 10.594 4.227 -8.766 1 98.38 3 LEU B C 1
ATOM 845 O O . LEU B 1 3 ? 11.07 3.154 -9.148 1 98.38 3 LEU B O 1
ATOM 849 N N . SER B 1 4 ? 10.648 5.312 -9.484 1 97.81 4 SER B N 1
ATOM 850 C CA . SER B 1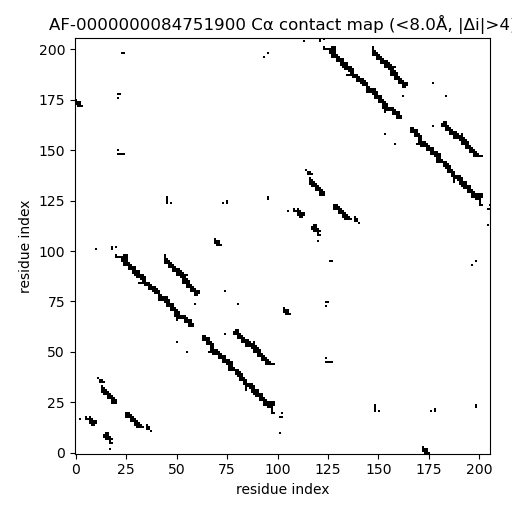 4 ? 11.297 5.312 -10.789 1 97.81 4 SER B CA 1
ATOM 851 C C . SER B 1 4 ? 12.781 4.98 -10.672 1 97.81 4 SER B C 1
ATOM 853 O O . SER B 1 4 ? 13.414 4.594 -11.656 1 97.81 4 SER B O 1
ATOM 855 N N . GLU B 1 5 ? 13.32 5.141 -9.453 1 97 5 GLU B N 1
ATOM 856 C CA . GLU B 1 5 ? 14.75 4.934 -9.242 1 97 5 GLU B CA 1
ATOM 857 C C . GLU B 1 5 ? 15.031 3.518 -8.742 1 97 5 GLU B C 1
ATOM 859 O O . GLU B 1 5 ? 16.188 3.123 -8.602 1 97 5 GLU B O 1
ATOM 864 N N . ILE B 1 6 ? 14.047 2.828 -8.398 1 97.06 6 ILE B N 1
ATOM 865 C CA . ILE B 1 6 ? 14.211 1.462 -7.914 1 97.06 6 ILE B CA 1
ATOM 866 C C . ILE B 1 6 ? 14.211 0.49 -9.094 1 97.06 6 ILE B C 1
ATOM 868 O O . ILE B 1 6 ? 13.273 0.469 -9.891 1 97.06 6 ILE B O 1
ATOM 872 N N . GLU B 1 7 ? 15.219 -0.264 -9.219 1 96.19 7 GLU B N 1
ATOM 873 C CA . GLU B 1 7 ? 15.273 -1.282 -10.258 1 96.19 7 GLU B CA 1
ATOM 874 C C . GLU B 1 7 ? 14.336 -2.449 -9.945 1 96.19 7 GLU B C 1
ATOM 876 O O . GLU B 1 7 ? 14.414 -3.033 -8.859 1 96.19 7 GLU B O 1
ATOM 881 N N . PRO B 1 8 ? 13.469 -2.701 -10.836 1 97.62 8 PRO B N 1
ATOM 882 C CA . PRO B 1 8 ? 12.609 -3.859 -10.594 1 97.62 8 PRO B CA 1
ATOM 883 C C . PRO B 1 8 ? 13.391 -5.176 -10.555 1 97.62 8 PRO B C 1
ATOM 885 O O . PRO B 1 8 ? 14.359 -5.344 -11.297 1 97.62 8 PRO B O 1
ATOM 888 N N . LYS B 1 9 ? 13.086 -6.043 -9.711 1 97.19 9 LYS B N 1
ATOM 889 C CA . LYS B 1 9 ? 13.625 -7.398 -9.625 1 97.19 9 LYS B CA 1
ATOM 890 C C . LYS B 1 9 ? 12.578 -8.43 -10.023 1 97.19 9 LYS B C 1
ATOM 892 O O . LYS B 1 9 ? 11.43 -8.359 -9.594 1 97.19 9 LYS B O 1
ATOM 897 N N . GLU B 1 10 ? 12.938 -9.297 -10.852 1 96.94 10 GLU B N 1
ATOM 898 C CA . GLU B 1 10 ? 12.047 -10.406 -11.141 1 96.94 10 GLU B CA 1
ATOM 899 C C . GLU B 1 10 ? 12.094 -11.461 -10.039 1 96.94 10 GLU B C 1
ATOM 901 O O . GLU B 1 10 ? 13 -12.297 -10.016 1 96.94 10 GLU B O 1
ATOM 906 N N . ILE B 1 11 ? 11.195 -11.57 -9.188 1 93.5 11 ILE B N 1
ATOM 907 C CA . ILE B 1 11 ? 11.195 -12.43 -8.008 1 93.5 11 ILE B CA 1
ATOM 908 C C . ILE B 1 11 ? 10.758 -13.836 -8.398 1 93.5 11 ILE B C 1
ATOM 910 O O . ILE B 1 11 ? 11.188 -14.82 -7.793 1 93.5 11 ILE B O 1
ATOM 914 N N . MET B 1 12 ? 9.93 -13.992 -9.344 1 94.44 12 MET B N 1
ATOM 915 C CA . MET B 1 12 ? 9.5 -15.195 -10.047 1 94.44 12 MET B CA 1
ATOM 916 C C . MET B 1 12 ? 9.18 -14.898 -11.508 1 94.44 12 MET B C 1
ATOM 918 O O . MET B 1 12 ? 9 -13.742 -11.883 1 94.44 12 MET B O 1
ATOM 922 N N . PRO B 1 13 ? 9.117 -15.859 -12.281 1 97.44 13 PRO B N 1
ATOM 923 C CA . PRO B 1 13 ? 8.945 -15.586 -13.711 1 97.44 13 PRO B CA 1
ATOM 924 C C . PRO B 1 13 ? 7.754 -14.68 -14.008 1 97.44 13 PRO B C 1
ATOM 926 O O . PRO B 1 13 ? 6.613 -15.031 -13.695 1 97.44 13 PRO B O 1
ATOM 929 N N . GLY B 1 14 ? 8.023 -13.453 -14.57 1 98.69 14 GLY B N 1
ATOM 930 C CA . GLY B 1 14 ? 6.977 -12.539 -15.008 1 98.69 14 GLY B CA 1
ATOM 931 C C . GLY B 1 14 ? 6.57 -11.539 -13.938 1 98.69 14 GLY B C 1
ATOM 932 O O . GLY B 1 14 ? 5.781 -10.633 -14.203 1 98.69 14 GLY B O 1
ATOM 933 N N . TYR B 1 15 ? 7.004 -11.742 -12.758 1 98.5 15 TYR B N 1
ATOM 934 C CA . TYR B 1 15 ? 6.73 -10.812 -11.672 1 98.5 15 TYR B CA 1
ATOM 935 C C . TYR B 1 15 ? 7.926 -9.898 -11.422 1 98.5 15 TYR B C 1
ATOM 937 O O . TYR B 1 15 ? 8.922 -10.328 -10.836 1 98.5 15 TYR B O 1
ATOM 945 N N . HIS B 1 16 ? 7.797 -8.672 -11.828 1 98.62 16 HIS B N 1
ATOM 946 C CA . HIS B 1 16 ? 8.836 -7.668 -11.625 1 98.62 16 HIS B CA 1
ATOM 947 C C . HIS B 1 16 ? 8.453 -6.699 -10.508 1 98.62 16 HIS B C 1
ATOM 949 O O . HIS B 1 16 ? 7.531 -5.898 -10.664 1 98.62 16 HIS B O 1
ATOM 955 N N . GLY B 1 17 ? 9.219 -6.809 -9.43 1 98.19 17 GLY B N 1
ATOM 956 C CA . GLY B 1 17 ? 8.82 -6.047 -8.25 1 98.19 17 GLY B CA 1
ATOM 957 C C . GLY B 1 17 ? 9.812 -4.953 -7.891 1 98.19 17 GLY B C 1
ATOM 958 O O . GLY B 1 17 ? 11.023 -5.164 -7.949 1 98.19 17 GLY B O 1
ATOM 959 N N . LYS B 1 18 ? 9.328 -3.736 -7.676 1 98.38 18 LYS B N 1
ATOM 960 C CA . LYS B 1 18 ? 10.062 -2.721 -6.93 1 98.38 18 LYS B CA 1
ATOM 961 C C . LYS B 1 18 ? 9.766 -2.811 -5.438 1 98.38 18 LYS B C 1
ATOM 963 O O . LYS B 1 18 ? 8.609 -2.67 -5.02 1 98.38 18 LYS B O 1
ATOM 968 N N . LEU B 1 19 ? 10.727 -3.064 -4.625 1 97.38 19 LEU B N 1
ATOM 969 C CA . LEU B 1 19 ? 10.547 -3.447 -3.227 1 97.38 19 LEU B CA 1
ATOM 970 C C . LEU B 1 19 ? 10.906 -2.291 -2.299 1 97.38 19 LEU B C 1
ATOM 972 O O . LEU B 1 19 ? 11.977 -1.693 -2.43 1 97.38 19 LEU B O 1
ATOM 976 N N . VAL B 1 20 ? 10.078 -1.938 -1.408 1 98.19 20 VAL B N 1
ATOM 977 C CA . VAL B 1 20 ? 10.273 -0.968 -0.337 1 98.19 20 VAL B CA 1
ATOM 978 C C . VAL B 1 20 ? 10.094 -1.649 1.018 1 98.19 20 VAL B C 1
ATOM 980 O O . VAL B 1 20 ? 9.047 -2.246 1.283 1 98.19 20 VAL B O 1
ATOM 983 N N . HIS B 1 21 ? 11.141 -1.576 1.829 1 97.88 21 HIS B N 1
ATOM 984 C CA . HIS B 1 21 ? 11.094 -2.256 3.119 1 97.88 21 HIS B CA 1
ATOM 985 C C . HIS B 1 21 ? 11.25 -1.268 4.27 1 97.88 21 HIS B C 1
ATOM 987 O O . HIS B 1 21 ? 12.195 -0.478 4.293 1 97.88 21 HIS B O 1
ATOM 993 N N . GLY B 1 22 ? 10.273 -1.262 5.164 1 97.88 22 GLY B N 1
ATOM 994 C CA . GLY B 1 22 ? 10.438 -0.631 6.465 1 97.88 22 GLY B CA 1
ATOM 995 C C . GLY B 1 22 ? 10.93 -1.591 7.535 1 97.88 22 GLY B C 1
ATOM 996 O O . GLY B 1 22 ? 11.609 -2.57 7.23 1 97.88 22 GLY B O 1
ATOM 997 N N . GLU B 1 23 ? 10.68 -1.233 8.781 1 97.44 23 GLU B N 1
ATOM 998 C CA . GLU B 1 23 ? 11.055 -2.1 9.898 1 97.44 23 GLU B CA 1
ATOM 999 C C . GLU B 1 23 ? 10.008 -3.182 10.133 1 97.44 23 GLU B C 1
ATOM 1001 O O . GLU B 1 23 ? 10.336 -4.301 10.531 1 97.44 23 GLU B O 1
ATOM 1006 N N . ARG B 1 24 ? 8.734 -2.85 9.812 1 98.12 24 ARG B N 1
ATOM 1007 C CA . ARG B 1 24 ? 7.645 -3.742 10.18 1 98.12 24 ARG B CA 1
ATOM 1008 C C . ARG B 1 24 ? 6.906 -4.25 8.945 1 98.12 24 ARG B C 1
ATOM 1010 O O . ARG B 1 24 ? 6.184 -5.246 9.016 1 98.12 24 ARG B O 1
ATOM 1017 N N . MET B 1 25 ? 7.082 -3.559 7.852 1 98.5 25 MET B N 1
ATOM 1018 C CA . MET B 1 25 ? 6.281 -3.842 6.664 1 98.5 25 MET B CA 1
ATOM 1019 C C . MET B 1 25 ? 7.141 -3.803 5.402 1 98.5 25 MET B C 1
ATOM 1021 O O . MET B 1 25 ? 8.211 -3.188 5.395 1 98.5 25 MET B O 1
ATOM 1025 N N . SER B 1 26 ? 6.73 -4.453 4.414 1 98.69 26 SER B N 1
ATOM 1026 C CA . SER B 1 26 ? 7.23 -4.301 3.051 1 98.69 26 SER B CA 1
ATOM 1027 C C . SER B 1 26 ? 6.117 -3.896 2.094 1 98.69 26 SER B C 1
ATOM 1029 O O . SER B 1 26 ? 4.984 -4.371 2.211 1 98.69 26 SER B O 1
ATOM 1031 N N . TRP B 1 27 ? 6.371 -3.062 1.196 1 98.88 27 TRP B N 1
ATOM 1032 C CA . TRP B 1 27 ? 5.512 -2.646 0.095 1 98.88 27 TRP B CA 1
ATOM 1033 C C . TRP B 1 27 ? 6.145 -2.988 -1.25 1 98.88 27 TRP B C 1
ATOM 1035 O O . TRP B 1 27 ? 7.219 -2.486 -1.581 1 98.88 27 TRP B O 1
ATOM 1045 N N . VAL B 1 28 ? 5.48 -3.803 -1.953 1 98.75 28 VAL B N 1
ATOM 1046 C CA . VAL B 1 28 ? 6.039 -4.219 -3.236 1 98.75 28 VAL B CA 1
ATOM 1047 C C . VAL B 1 28 ? 5.145 -3.725 -4.371 1 98.75 28 VAL B C 1
ATOM 1049 O O . VAL B 1 28 ? 3.922 -3.895 -4.328 1 98.75 28 VAL B O 1
ATOM 1052 N N . PHE B 1 29 ? 5.711 -3.111 -5.348 1 98.81 29 PHE B N 1
ATOM 1053 C CA . PHE B 1 29 ? 5.062 -2.627 -6.559 1 98.81 29 PHE B CA 1
ATOM 1054 C C . PHE B 1 29 ? 5.375 -3.535 -7.742 1 98.81 29 PHE B C 1
ATOM 1056 O O . PHE B 1 29 ? 6.516 -3.586 -8.203 1 98.81 29 PHE B O 1
ATOM 1063 N N . TRP B 1 30 ? 4.34 -4.188 -8.297 1 98.75 30 TRP B N 1
ATOM 1064 C CA . TRP B 1 30 ? 4.57 -5.242 -9.281 1 98.75 30 TRP B CA 1
ATOM 1065 C C . TRP B 1 30 ? 4.207 -4.77 -10.688 1 98.75 30 TRP B C 1
ATOM 1067 O O . TRP B 1 30 ? 3.139 -4.188 -10.891 1 98.75 30 TRP B O 1
ATOM 1077 N N . ASP B 1 31 ? 5.023 -5.043 -11.617 1 98.88 31 ASP B N 1
ATOM 1078 C CA . ASP B 1 31 ? 4.656 -5.25 -13.008 1 98.88 31 ASP B CA 1
ATOM 1079 C C . ASP B 1 31 ? 4.609 -6.738 -13.352 1 98.88 31 ASP B C 1
ATOM 1081 O O . ASP B 1 31 ? 5.629 -7.43 -13.273 1 98.88 31 ASP B O 1
ATOM 1085 N N . VAL B 1 32 ? 3.479 -7.215 -13.695 1 98.88 32 VAL B N 1
ATOM 1086 C CA . VAL B 1 32 ? 3.295 -8.648 -13.906 1 98.88 32 VAL B CA 1
ATOM 1087 C C . VAL B 1 32 ? 2.969 -8.914 -15.375 1 98.88 32 VAL B C 1
ATOM 1089 O O . VAL B 1 32 ? 2.033 -8.328 -15.93 1 98.88 32 VAL B O 1
ATOM 1092 N N . ASP B 1 33 ? 3.713 -9.789 -16 1 98.94 33 ASP B N 1
ATOM 1093 C CA . ASP B 1 33 ? 3.486 -10.141 -17.406 1 98.94 33 ASP B CA 1
ATOM 1094 C C . ASP B 1 33 ? 2.176 -10.906 -17.578 1 98.94 33 ASP B C 1
ATOM 1096 O O . ASP B 1 33 ? 1.772 -11.656 -16.688 1 98.94 33 ASP B O 1
ATOM 1100 N N . GLN B 1 34 ? 1.565 -10.656 -18.688 1 98.88 34 GLN B N 1
ATOM 1101 C CA . GLN B 1 34 ? 0.423 -11.5 -19.016 1 98.88 34 GLN B CA 1
ATOM 1102 C C . GLN B 1 34 ? 0.786 -12.977 -18.906 1 98.88 34 GLN B C 1
ATOM 1104 O O . GLN B 1 34 ? 1.876 -13.391 -19.312 1 98.88 34 GLN B O 1
ATOM 1109 N N . ASP B 1 35 ? -0.101 -13.758 -18.266 1 98.81 35 ASP B N 1
ATOM 1110 C CA . ASP B 1 35 ? -0.055 -15.211 -18.156 1 98.81 35 ASP B CA 1
ATOM 1111 C C . ASP B 1 35 ? 0.923 -15.641 -17.062 1 98.81 35 ASP B C 1
ATOM 1113 O O . ASP B 1 35 ? 1.034 -16.828 -16.75 1 98.81 35 ASP B O 1
ATOM 1117 N N . ALA B 1 36 ? 1.691 -14.734 -16.484 1 98.81 36 ALA B N 1
ATOM 1118 C CA . ALA B 1 36 ? 2.539 -15.094 -15.344 1 98.81 36 ALA B CA 1
ATOM 1119 C C . ALA B 1 36 ? 1.706 -15.609 -14.172 1 98.81 36 ALA B C 1
ATOM 1121 O O . ALA B 1 36 ? 0.581 -15.148 -13.953 1 98.81 36 ALA B O 1
ATOM 1122 N N . GLU B 1 37 ? 2.248 -16.531 -13.445 1 98.5 37 GLU B N 1
ATOM 1123 C CA . GLU B 1 37 ? 1.528 -17.172 -12.352 1 98.5 37 GLU B CA 1
ATOM 1124 C C . GLU B 1 37 ? 2.352 -17.141 -11.062 1 98.5 37 GLU B C 1
ATOM 1126 O O . GLU B 1 37 ? 3.582 -17.203 -11.109 1 98.5 37 GLU B O 1
ATOM 1131 N N . VAL B 1 38 ? 1.697 -16.984 -9.953 1 98.06 38 VAL B N 1
ATOM 1132 C CA . VAL B 1 38 ? 2.252 -17.312 -8.648 1 98.06 38 VAL B CA 1
ATOM 1133 C C . VAL B 1 38 ? 1.625 -18.609 -8.133 1 98.06 38 VAL B C 1
ATOM 1135 O O . VAL B 1 38 ? 0.41 -18.688 -7.934 1 98.06 38 VAL B O 1
ATOM 1138 N N . PRO B 1 39 ? 2.408 -19.609 -8.023 1 97.5 39 PRO B N 1
ATOM 1139 C CA . PRO B 1 39 ? 1.867 -20.891 -7.586 1 97.5 39 PRO B CA 1
ATOM 1140 C C . PRO B 1 39 ? 1.271 -20.844 -6.18 1 97.5 39 PRO B C 1
ATOM 1142 O O . PRO B 1 39 ? 1.558 -19.906 -5.418 1 97.5 39 PRO B O 1
ATOM 1145 N N . GLU B 1 40 ? 0.44 -21.828 -5.906 1 98.12 40 GLU B N 1
ATOM 1146 C CA . GLU B 1 40 ? -0.145 -21.906 -4.574 1 98.12 40 GLU B CA 1
ATOM 1147 C C . GLU B 1 40 ? 0.937 -21.953 -3.498 1 98.12 40 GLU B C 1
ATOM 1149 O O . GLU B 1 40 ? 1.913 -22.688 -3.623 1 98.12 40 GLU B O 1
ATOM 1154 N N . HIS B 1 41 ? 0.79 -21.094 -2.484 1 98.19 41 HIS B N 1
ATOM 1155 C CA . HIS B 1 41 ? 1.726 -21.031 -1.367 1 98.19 41 HIS B CA 1
ATOM 1156 C C . HIS B 1 41 ? 1.08 -20.375 -0.148 1 98.19 41 HIS B C 1
ATOM 1158 O O . HIS B 1 41 ? -0.086 -19.984 -0.197 1 98.19 41 HIS B O 1
ATOM 1164 N N . GLN B 1 42 ? 1.743 -20.375 0.948 1 98.12 42 GLN B N 1
ATOM 1165 C CA . GLN B 1 42 ? 1.342 -19.688 2.166 1 98.12 42 GLN B CA 1
ATOM 1166 C C . GLN B 1 42 ? 2.553 -19.094 2.889 1 98.12 42 GLN B C 1
ATOM 1168 O O . GLN B 1 42 ? 3.691 -19.484 2.613 1 98.12 42 GLN B O 1
ATOM 1173 N N . HIS B 1 43 ? 2.359 -18.141 3.646 1 97.81 43 HIS B N 1
ATOM 1174 C CA . HIS B 1 43 ? 3.41 -17.531 4.453 1 97.81 43 HIS B CA 1
ATOM 1175 C C . HIS B 1 43 ? 2.838 -16.891 5.711 1 97.81 43 HIS B C 1
ATOM 1177 O O . HIS B 1 43 ? 1.62 -16.719 5.832 1 97.81 43 HIS B O 1
ATOM 1183 N N . ASP B 1 44 ? 3.701 -16.594 6.676 1 97.69 44 ASP B N 1
ATOM 1184 C CA . ASP B 1 44 ? 3.291 -16.078 7.977 1 97.69 44 ASP B CA 1
ATOM 1185 C C . ASP B 1 44 ? 2.861 -14.617 7.875 1 97.69 44 ASP B C 1
ATOM 1187 O O . ASP B 1 44 ? 2.205 -14.094 8.781 1 97.69 44 ASP B O 1
ATOM 1191 N N . HIS B 1 45 ? 3.17 -13.961 6.867 1 98.44 45 HIS B N 1
ATOM 1192 C CA . HIS B 1 45 ? 2.832 -12.555 6.68 1 98.44 45 HIS B CA 1
ATOM 1193 C C . HIS B 1 45 ? 1.339 -12.383 6.422 1 98.44 45 HIS B C 1
ATOM 1195 O O . HIS B 1 45 ? 0.73 -13.18 5.703 1 98.44 45 HIS B O 1
ATOM 1201 N N . GLU B 1 46 ? 0.764 -11.406 7.094 1 98.81 46 GLU B N 1
ATOM 1202 C CA . GLU B 1 46 ? -0.43 -10.844 6.469 1 98.81 46 GLU B CA 1
ATOM 1203 C C . GLU B 1 46 ? -0.082 -10.102 5.18 1 98.81 46 GLU B C 1
ATOM 1205 O O . GLU B 1 46 ? 0.917 -9.383 5.125 1 98.81 46 GLU B O 1
ATOM 1210 N N . GLN B 1 47 ? -0.827 -10.281 4.23 1 98.81 47 GLN B N 1
ATOM 1211 C CA . GLN B 1 47 ? -0.655 -9.617 2.945 1 98.81 47 GLN B CA 1
ATOM 1212 C C . GLN B 1 47 ? -1.94 -8.914 2.51 1 98.81 47 GLN B C 1
ATOM 1214 O O . GLN B 1 47 ? -3.039 -9.43 2.736 1 98.81 47 GLN B O 1
ATOM 1219 N N . ILE B 1 48 ? -1.955 -7.719 2.012 1 98.88 48 ILE B N 1
ATOM 1220 C CA . ILE B 1 48 ? -3.057 -7.059 1.317 1 98.88 48 ILE B CA 1
ATOM 1221 C C . ILE B 1 48 ? -2.646 -6.738 -0.118 1 98.88 48 ILE B C 1
ATOM 1223 O O . ILE B 1 48 ? -1.616 -6.102 -0.348 1 98.88 48 ILE B O 1
ATOM 1227 N N . MET B 1 49 ? -3.363 -7.195 -1.075 1 98.94 49 MET B N 1
ATOM 1228 C CA . MET B 1 49 ? -3.09 -7.012 -2.498 1 98.94 49 MET B CA 1
ATOM 1229 C C . MET B 1 49 ? -4.055 -6 -3.109 1 98.94 49 MET B C 1
ATOM 1231 O O . MET B 1 49 ? -5.25 -6.02 -2.816 1 98.94 49 MET B O 1
ATOM 1235 N N . HIS B 1 50 ? -3.566 -5.156 -3.877 1 98.94 50 HIS B N 1
ATOM 1236 C CA . HIS B 1 50 ? -4.336 -4.188 -4.648 1 98.94 50 HIS B CA 1
ATOM 1237 C C . HIS B 1 50 ? -4.082 -4.352 -6.145 1 98.94 50 HIS B C 1
ATOM 1239 O O . HIS B 1 50 ? -2.934 -4.305 -6.594 1 98.94 50 HIS B O 1
ATOM 1245 N N . VAL B 1 51 ? -5.113 -4.598 -6.918 1 98.94 51 VAL B N 1
ATOM 1246 C CA . VAL B 1 51 ? -5 -4.613 -8.375 1 98.94 51 VAL B CA 1
ATOM 1247 C C . VAL B 1 51 ? -5.145 -3.195 -8.914 1 98.94 51 VAL B C 1
ATOM 1249 O O . VAL B 1 51 ? -6.219 -2.598 -8.828 1 98.94 51 VAL B O 1
ATOM 1252 N N . VAL B 1 52 ? -4.105 -2.709 -9.469 1 98.81 52 VAL B N 1
ATOM 1253 C CA . VAL B 1 52 ? -4.07 -1.335 -9.953 1 98.81 52 VAL B CA 1
ATOM 1254 C C . VAL B 1 52 ? -4.473 -1.297 -11.422 1 98.81 52 VAL B C 1
ATOM 1256 O O . VAL B 1 52 ? -5.246 -0.432 -11.844 1 98.81 52 VAL B O 1
ATOM 1259 N N . GLU B 1 53 ? -3.953 -2.127 -12.234 1 98.88 53 GLU B N 1
ATOM 1260 C CA . GLU B 1 53 ? -4.254 -2.287 -13.648 1 98.88 53 GLU B CA 1
ATOM 1261 C C . GLU B 1 53 ? -4.344 -3.762 -14.031 1 98.88 53 GLU B C 1
ATOM 1263 O O . GLU B 1 53 ? -3.625 -4.598 -13.484 1 98.88 53 GLU B O 1
ATOM 1268 N N . GLY B 1 54 ? -5.191 -4.055 -15 1 98.88 54 GLY B N 1
ATOM 1269 C CA . GLY B 1 54 ? -5.238 -5.379 -15.602 1 98.88 54 GLY B CA 1
ATOM 1270 C C . GLY B 1 54 ? -6.301 -6.273 -14.992 1 98.88 54 GLY B C 1
ATOM 1271 O O . GLY B 1 54 ? -7.203 -5.793 -14.297 1 98.88 54 GLY B O 1
ATOM 1272 N N . SER B 1 55 ? -6.359 -7.449 -15.414 1 98.94 55 SER B N 1
ATOM 1273 C CA . SER B 1 55 ? -7.25 -8.516 -14.961 1 98.94 55 SER B CA 1
ATOM 1274 C C . SER B 1 55 ? -6.461 -9.664 -14.352 1 98.94 55 SER B C 1
ATOM 1276 O O . SER B 1 55 ? -5.586 -10.242 -15 1 98.94 55 SER B O 1
ATOM 1278 N N . PHE B 1 56 ? -6.695 -9.969 -13.062 1 98.94 56 PHE B N 1
ATOM 1279 C CA . PHE B 1 56 ? -5.902 -10.898 -12.266 1 98.94 56 PHE B CA 1
ATOM 1280 C C . PHE B 1 56 ? -6.789 -11.961 -11.633 1 98.94 56 PHE B C 1
ATOM 1282 O O . PHE B 1 56 ? -7.715 -11.641 -10.891 1 98.94 56 PHE B O 1
ATOM 1289 N N . GLU B 1 57 ? -6.57 -13.148 -11.984 1 98.94 57 GLU B N 1
ATOM 1290 C CA . GLU B 1 57 ? -7.254 -14.266 -11.336 1 98.94 57 GLU B CA 1
ATOM 1291 C C . GLU B 1 57 ? -6.551 -14.672 -10.047 1 98.94 57 GLU B C 1
ATOM 1293 O O . GLU B 1 57 ? -5.332 -14.852 -10.031 1 98.94 57 GLU B O 1
ATOM 1298 N N . PHE B 1 58 ? -7.258 -14.797 -8.953 1 98.88 58 PHE B N 1
ATOM 1299 C CA . PHE B 1 58 ? -6.672 -15.039 -7.645 1 98.88 58 PHE B CA 1
ATOM 1300 C C . PHE B 1 58 ? -7.484 -16.078 -6.871 1 98.88 58 PHE B C 1
ATOM 1302 O O . PHE B 1 58 ? -8.719 -16.047 -6.895 1 98.88 58 PHE B O 1
ATOM 1309 N N . THR B 1 59 ? -6.816 -17.031 -6.344 1 98.81 59 THR B N 1
ATOM 1310 C CA . THR B 1 59 ? -7.426 -18.047 -5.484 1 98.81 59 THR B CA 1
ATOM 1311 C C . THR B 1 59 ? -6.988 -17.859 -4.035 1 98.81 59 THR B C 1
ATOM 1313 O O . THR B 1 59 ? -5.793 -17.812 -3.742 1 98.81 59 THR B O 1
ATOM 1316 N N . LEU B 1 60 ? -7.906 -17.703 -3.182 1 98.75 60 LEU B N 1
ATOM 1317 C CA . LEU B 1 60 ? -7.672 -17.562 -1.747 1 98.75 60 LEU B CA 1
ATOM 1318 C C . LEU B 1 60 ? -8.477 -18.594 -0.965 1 98.75 60 LEU B C 1
ATOM 1320 O O . LEU B 1 60 ? -9.711 -18.578 -0.996 1 98.75 60 LEU B O 1
ATOM 1324 N N . ASN B 1 61 ? -7.762 -19.453 -0.297 1 98.38 61 ASN B N 1
ATOM 1325 C CA . ASN B 1 61 ? -8.383 -20.531 0.461 1 98.38 61 ASN B CA 1
ATOM 1326 C C . ASN B 1 61 ? -9.359 -21.328 -0.396 1 98.38 61 ASN B C 1
ATOM 1328 O O . ASN B 1 61 ? -10.492 -21.578 0.019 1 98.38 61 ASN B O 1
ATOM 1332 N N . GLY B 1 62 ? -8.961 -21.516 -1.604 1 97.88 62 GLY B N 1
ATOM 1333 C CA . GLY B 1 62 ? -9.703 -22.391 -2.49 1 97.88 62 GLY B CA 1
ATOM 1334 C C . GLY B 1 62 ? -10.766 -21.672 -3.295 1 97.88 62 GLY B C 1
ATOM 1335 O O . GLY B 1 62 ? -11.383 -22.266 -4.188 1 97.88 62 GLY B O 1
ATOM 1336 N N . GLU B 1 63 ? -11.07 -20.5 -2.945 1 98.31 63 GLU B N 1
ATOM 1337 C CA . GLU B 1 63 ? -12.062 -19.719 -3.68 1 98.31 63 GLU B CA 1
ATOM 1338 C C . GLU B 1 63 ? -11.406 -18.859 -4.758 1 98.31 63 GLU B C 1
ATOM 1340 O O . GLU B 1 63 ? -10.586 -18 -4.453 1 98.31 63 GLU B O 1
ATOM 1345 N N . LYS B 1 64 ? -11.828 -19.078 -5.969 1 98.56 64 LYS B N 1
ATOM 1346 C CA . LYS B 1 64 ? -11.242 -18.391 -7.117 1 98.56 64 LYS B CA 1
ATOM 1347 C C . LYS B 1 64 ? -12.117 -17.25 -7.594 1 98.56 64 LYS B C 1
ATOM 1349 O O . LYS B 1 64 ? -13.344 -17.375 -7.652 1 98.56 64 LYS B O 1
ATOM 1354 N N . ASP B 1 65 ? -11.555 -16.141 -7.922 1 98.69 65 ASP B N 1
ATOM 1355 C CA . ASP B 1 65 ? -12.25 -15 -8.516 1 98.69 65 ASP B CA 1
ATOM 1356 C C . ASP B 1 65 ? -11.32 -14.18 -9.398 1 98.69 65 ASP B C 1
ATOM 1358 O O . ASP B 1 65 ? -10.109 -14.414 -9.414 1 98.69 65 ASP B O 1
ATOM 1362 N N . THR B 1 66 ? -11.883 -13.336 -10.227 1 98.88 66 THR B N 1
ATOM 1363 C CA . THR B 1 66 ? -11.117 -12.422 -11.07 1 98.88 66 THR B CA 1
ATOM 1364 C C . THR B 1 66 ? -11.203 -11 -10.539 1 98.88 66 THR B C 1
ATOM 1366 O O . THR B 1 66 ? -12.305 -10.5 -10.266 1 98.88 66 THR B O 1
ATOM 1369 N N . TYR B 1 67 ? -10.094 -10.398 -10.445 1 98.81 67 TYR B N 1
ATOM 1370 C CA . TYR B 1 67 ? -10.008 -9.062 -9.867 1 98.81 67 TYR B CA 1
ATOM 1371 C C . TYR B 1 67 ? -9.5 -8.062 -10.898 1 98.81 67 TYR B C 1
ATOM 1373 O O . TYR B 1 67 ? -8.789 -8.43 -11.836 1 98.81 67 TYR B O 1
ATOM 1381 N N . GLY B 1 68 ? -9.898 -6.84 -10.742 1 98.81 68 GLY B N 1
ATOM 1382 C CA . GLY B 1 68 ? -9.516 -5.758 -11.633 1 98.81 68 GLY B CA 1
ATOM 1383 C C . GLY B 1 68 ? -9.156 -4.477 -10.898 1 98.81 68 GLY B C 1
ATOM 1384 O O . GLY B 1 68 ? -9.016 -4.48 -9.672 1 98.81 68 GLY B O 1
ATOM 1385 N N . PRO B 1 69 ? -8.992 -3.42 -11.711 1 98.88 69 PRO B N 1
ATOM 1386 C CA . PRO B 1 69 ? -8.539 -2.164 -11.109 1 98.88 69 PRO B CA 1
ATOM 1387 C C . PRO B 1 69 ? -9.398 -1.731 -9.922 1 98.88 69 PRO B C 1
ATOM 1389 O O . PRO B 1 69 ? -10.625 -1.665 -10.039 1 98.88 69 PRO B O 1
ATOM 1392 N N . GLY B 1 70 ? -8.758 -1.484 -8.805 1 98.75 70 GLY B N 1
ATOM 1393 C CA . GLY B 1 70 ? -9.445 -1.009 -7.613 1 98.75 70 GLY B CA 1
ATOM 1394 C C . GLY B 1 70 ? -9.742 -2.109 -6.613 1 98.75 70 GLY B C 1
ATOM 1395 O O . GLY B 1 70 ? -10.055 -1.834 -5.453 1 98.75 70 GLY B O 1
ATOM 1396 N N . ASP B 1 71 ? -9.656 -3.314 -7.035 1 98.88 71 ASP B N 1
ATOM 1397 C CA . ASP B 1 71 ? -9.914 -4.414 -6.113 1 98.88 71 ASP B CA 1
ATOM 1398 C C . ASP B 1 71 ? -8.797 -4.547 -5.086 1 98.88 71 ASP B C 1
ATOM 1400 O O . ASP B 1 71 ? -7.617 -4.406 -5.422 1 98.88 71 ASP B O 1
ATOM 1404 N N . VAL B 1 72 ? -9.164 -4.777 -3.846 1 98.88 72 VAL B N 1
ATOM 1405 C CA . VAL B 1 72 ? -8.258 -5.039 -2.732 1 98.88 72 VAL B CA 1
ATOM 1406 C C . VAL B 1 72 ? -8.633 -6.363 -2.064 1 98.88 72 VAL B C 1
ATOM 1408 O O . VAL B 1 72 ? -9.812 -6.641 -1.838 1 98.88 72 VAL B O 1
ATOM 1411 N N . VAL B 1 73 ? -7.652 -7.16 -1.825 1 98.81 73 VAL B N 1
ATOM 1412 C CA . VAL B 1 73 ? -7.852 -8.461 -1.204 1 98.81 73 VAL B CA 1
ATOM 1413 C C . VAL B 1 73 ? -7 -8.57 0.058 1 98.81 73 VAL B C 1
ATOM 1415 O O . VAL B 1 73 ? -5.781 -8.375 0.012 1 98.81 73 VAL B O 1
ATOM 1418 N N . ILE B 1 74 ? -7.598 -8.883 1.185 1 98.81 74 ILE B N 1
ATOM 1419 C CA . ILE B 1 74 ? -6.871 -9.156 2.418 1 98.81 74 ILE B CA 1
ATOM 1420 C C . ILE B 1 74 ? -6.562 -10.648 2.516 1 98.81 74 ILE B C 1
ATOM 1422 O O . ILE B 1 74 ? -7.469 -11.484 2.479 1 98.81 74 ILE B O 1
ATOM 1426 N N . ILE B 1 75 ? -5.324 -10.945 2.592 1 98.81 75 ILE B N 1
ATOM 1427 C CA . ILE B 1 75 ? -4.855 -12.32 2.699 1 98.81 75 ILE B CA 1
ATOM 1428 C C . ILE B 1 75 ? -4.312 -12.57 4.105 1 98.81 75 ILE B C 1
ATOM 1430 O O . ILE B 1 75 ? -3.227 -12.109 4.453 1 98.81 75 ILE B O 1
ATOM 1434 N N . PRO B 1 76 ? -5.066 -13.328 4.91 1 98.56 76 PRO B N 1
ATOM 1435 C CA . PRO B 1 76 ? -4.625 -13.578 6.281 1 98.56 76 PRO B CA 1
ATOM 1436 C C . PRO B 1 76 ? -3.322 -14.367 6.348 1 98.56 76 PRO B C 1
ATOM 1438 O O . PRO B 1 76 ? -2.988 -15.094 5.41 1 98.56 76 PRO B O 1
ATOM 1441 N N . SER B 1 77 ? -2.598 -14.156 7.457 1 98.5 77 SER B N 1
ATOM 1442 C CA . SER B 1 77 ? -1.424 -14.984 7.723 1 98.5 77 SER B CA 1
ATOM 1443 C C . SER B 1 77 ? -1.737 -16.453 7.531 1 98.5 77 SER B C 1
ATOM 1445 O O . SER B 1 77 ? -2.781 -16.938 7.977 1 98.5 77 SER B O 1
ATOM 1447 N N . ASN B 1 78 ? -0.944 -17.094 6.727 1 98.56 78 ASN B N 1
ATOM 1448 C CA . ASN B 1 78 ? -0.932 -18.531 6.516 1 98.56 78 ASN B CA 1
ATOM 1449 C C . ASN B 1 78 ? -2.096 -18.984 5.637 1 98.56 78 ASN B C 1
ATOM 1451 O O . ASN B 1 78 ? -2.346 -20.188 5.492 1 98.56 78 ASN B O 1
ATOM 1455 N N . ALA B 1 79 ? -2.867 -18.109 5.129 1 98.62 79 ALA B N 1
ATOM 1456 C CA . ALA B 1 79 ? -3.906 -18.469 4.168 1 98.62 79 ALA B CA 1
ATOM 1457 C C . ALA B 1 79 ? -3.293 -18.938 2.848 1 98.62 79 ALA B C 1
ATOM 1459 O O . ALA B 1 79 ? -2.4 -18.281 2.309 1 98.62 79 ALA B O 1
ATOM 1460 N N . SER B 1 80 ? -3.74 -20.031 2.377 1 98.81 80 SER B N 1
ATOM 1461 C CA . SER B 1 80 ? -3.279 -20.516 1.082 1 98.81 80 SER B CA 1
ATOM 1462 C C . SER B 1 80 ? -3.805 -19.656 -0.056 1 98.81 80 SER B C 1
ATOM 1464 O O . SER B 1 80 ? -4.984 -19.297 -0.08 1 98.81 80 SER B O 1
ATOM 1466 N N . HIS B 1 81 ? -2.949 -19.344 -0.978 1 98.88 81 HIS B N 1
ATOM 1467 C CA . HIS B 1 81 ? -3.393 -18.5 -2.082 1 98.88 81 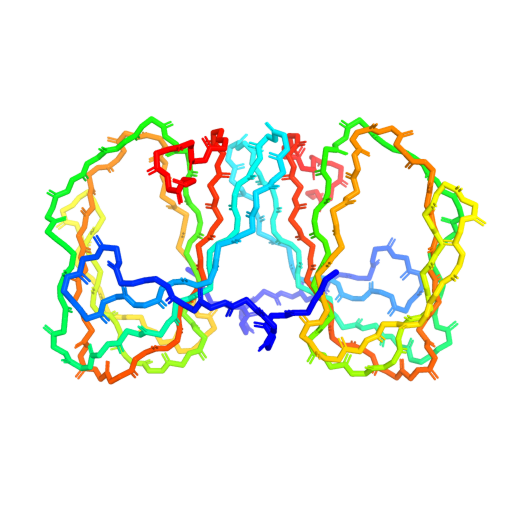HIS B CA 1
ATOM 1468 C C . HIS B 1 81 ? -2.488 -18.656 -3.299 1 98.88 81 HIS B C 1
ATOM 1470 O O . HIS B 1 81 ? -1.374 -19.172 -3.184 1 98.88 81 HIS B O 1
ATOM 1476 N N . SER B 1 82 ? -2.98 -18.328 -4.496 1 98.81 82 SER B N 1
ATOM 1477 C CA . SER B 1 82 ? -2.318 -18.359 -5.797 1 98.81 82 SER B CA 1
ATOM 1478 C C . SER B 1 82 ? -2.938 -17.344 -6.754 1 98.81 82 SER B C 1
ATOM 1480 O O . SER B 1 82 ? -3.992 -16.766 -6.465 1 98.81 82 SER B O 1
ATOM 1482 N N . GLY B 1 83 ? -2.244 -17.109 -7.871 1 98.69 83 GLY B N 1
ATOM 1483 C CA . GLY B 1 83 ? -2.768 -16.125 -8.812 1 98.69 83 GLY B CA 1
ATOM 1484 C C . GLY B 1 83 ? -2.232 -16.312 -10.219 1 98.69 83 GLY B C 1
ATOM 1485 O O . GLY B 1 83 ? -1.205 -16.953 -10.422 1 98.69 83 GLY B O 1
ATOM 1486 N N . LYS B 1 84 ? -2.934 -15.734 -11.133 1 98.88 84 LYS B N 1
ATOM 1487 C CA . LYS B 1 84 ? -2.553 -15.703 -12.539 1 98.88 84 LYS B CA 1
ATOM 1488 C C . LYS B 1 84 ? -2.955 -14.375 -13.188 1 98.88 84 LYS B C 1
ATOM 1490 O O . LYS B 1 84 ? -4.102 -13.945 -13.07 1 98.88 84 LYS B O 1
ATOM 1495 N N . ALA B 1 85 ? -1.949 -13.781 -13.867 1 98.94 85 ALA B N 1
ATOM 1496 C CA . ALA B 1 8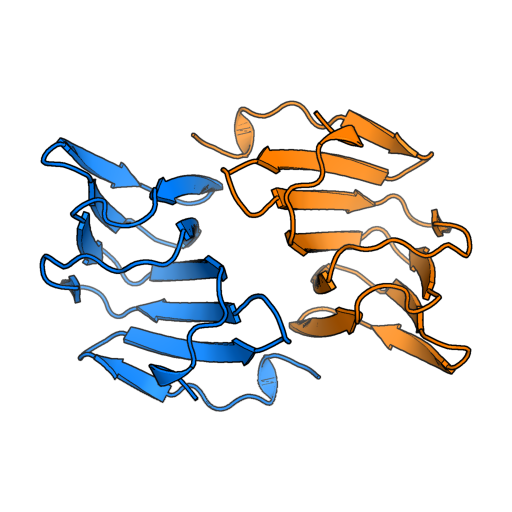5 ? -2.258 -12.562 -14.609 1 98.94 85 ALA B CA 1
ATOM 1497 C C . ALA B 1 85 ? -2.924 -12.883 -15.945 1 98.94 85 ALA B C 1
ATOM 1499 O O . ALA B 1 85 ? -2.271 -13.375 -16.875 1 98.94 85 ALA B O 1
ATOM 1500 N N . LEU B 1 86 ? -4.211 -12.523 -16.047 1 98.94 86 LEU B N 1
ATOM 1501 C CA . LEU B 1 86 ? -4.934 -12.781 -17.297 1 98.94 86 LEU B CA 1
ATOM 1502 C C . LEU B 1 86 ? -4.543 -11.773 -18.375 1 98.94 86 LEU B C 1
ATOM 1504 O O . LEU B 1 86 ? -4.66 -12.055 -19.562 1 98.94 86 LEU B O 1
ATOM 1508 N N . THR B 1 87 ? -4.191 -10.633 -18.016 1 98.94 87 THR B N 1
ATOM 1509 C CA . THR B 1 87 ? -3.545 -9.578 -18.781 1 98.94 87 THR B CA 1
ATOM 1510 C C . THR B 1 87 ? -2.264 -9.109 -18.094 1 98.94 87 THR B C 1
ATOM 1512 O O . THR B 1 87 ? -1.944 -9.562 -17 1 98.94 87 THR B O 1
ATOM 1515 N N . ALA B 1 88 ? -1.479 -8.305 -18.812 1 98.94 88 ALA B N 1
ATOM 1516 C CA . ALA B 1 88 ? -0.464 -7.59 -18.047 1 98.94 88 ALA B CA 1
ATOM 1517 C C . ALA B 1 88 ? -1.096 -6.801 -16.906 1 98.94 88 ALA B C 1
ATOM 1519 O O . ALA B 1 88 ? -2.154 -6.191 -17.078 1 98.94 88 ALA B O 1
ATOM 1520 N N . CYS B 1 89 ? -0.464 -6.898 -15.734 1 98.94 89 CYS B N 1
ATOM 1521 C CA . CYS B 1 89 ? -1.066 -6.293 -14.555 1 98.94 89 CYS B CA 1
ATOM 1522 C C . CYS B 1 89 ? -0.068 -5.395 -13.836 1 98.94 89 CYS B C 1
ATOM 1524 O O . CYS B 1 89 ? 1.141 -5.621 -13.898 1 98.94 89 CYS B O 1
ATOM 1526 N N . LYS B 1 90 ? -0.564 -4.363 -13.242 1 98.94 90 LYS B N 1
ATOM 1527 C CA . LYS B 1 90 ? 0.102 -3.686 -12.141 1 98.94 90 LYS B CA 1
ATOM 1528 C C . LYS B 1 90 ? -0.577 -4.008 -10.812 1 98.94 90 LYS B C 1
ATOM 1530 O O . LYS B 1 90 ? -1.781 -3.789 -10.656 1 98.94 90 LYS B O 1
ATOM 1535 N N . LEU B 1 91 ? 0.152 -4.594 -9.922 1 98.94 91 LEU B N 1
ATOM 1536 C CA . LEU B 1 91 ? -0.325 -4.941 -8.586 1 98.94 91 LEU B CA 1
ATOM 1537 C C . LEU B 1 91 ? 0.512 -4.258 -7.512 1 98.94 91 LEU B C 1
ATOM 1539 O O . LEU B 1 91 ? 1.644 -3.84 -7.773 1 98.94 91 LEU B O 1
ATOM 1543 N N . MET B 1 92 ? -0.061 -4.098 -6.367 1 98.94 92 MET B N 1
ATOM 1544 C CA . MET B 1 92 ? 0.69 -3.74 -5.168 1 98.94 92 MET B CA 1
ATOM 1545 C C . MET B 1 92 ? 0.4 -4.719 -4.031 1 98.94 92 MET B C 1
ATOM 1547 O O . MET B 1 92 ? -0.744 -5.133 -3.844 1 98.94 92 MET B O 1
ATOM 1551 N N . ASP B 1 93 ? 1.407 -5.066 -3.326 1 98.88 93 ASP B N 1
ATOM 1552 C CA . ASP B 1 93 ? 1.263 -5.875 -2.121 1 98.88 93 ASP B CA 1
ATOM 1553 C C . ASP B 1 93 ? 1.928 -5.199 -0.923 1 98.88 93 ASP B C 1
ATOM 1555 O O . ASP B 1 93 ? 3.039 -4.68 -1.037 1 98.88 93 ASP B O 1
ATOM 1559 N N . ILE B 1 94 ? 1.229 -5.262 0.169 1 98.88 94 ILE B N 1
ATOM 1560 C CA . ILE B 1 94 ? 1.874 -4.906 1.428 1 98.88 94 ILE B CA 1
ATOM 1561 C C . ILE B 1 94 ? 1.917 -6.121 2.35 1 98.88 94 ILE B C 1
ATOM 1563 O O . ILE B 1 94 ? 1.012 -6.961 2.324 1 98.88 94 ILE B O 1
ATOM 1567 N N . PHE B 1 95 ? 2.982 -6.203 3.082 1 98.81 95 PHE B N 1
ATOM 1568 C CA . PHE B 1 95 ? 3.213 -7.352 3.951 1 98.81 95 PHE B CA 1
ATOM 1569 C C . PHE B 1 95 ? 3.566 -6.902 5.363 1 98.81 95 PHE B C 1
ATOM 1571 O O . PHE B 1 95 ? 4.301 -5.926 5.543 1 98.81 95 PHE B O 1
ATOM 1578 N N . SER B 1 96 ? 3.096 -7.582 6.324 1 98.62 96 SER B N 1
ATOM 1579 C CA . SER B 1 96 ? 3.58 -7.527 7.699 1 98.62 96 SER B CA 1
ATOM 1580 C C . SER B 1 96 ? 3.664 -8.922 8.312 1 98.62 96 SER B C 1
ATOM 1582 O O . SER B 1 96 ? 2.695 -9.68 8.273 1 98.62 96 SER B O 1
ATOM 1584 N N . PRO B 1 97 ? 4.781 -9.32 8.977 1 98 97 PRO B N 1
ATOM 1585 C CA . PRO B 1 97 ? 6.008 -8.539 9.148 1 98 97 PRO B CA 1
ATOM 1586 C C . PRO B 1 97 ? 6.75 -8.305 7.836 1 98 97 PRO B C 1
ATOM 1588 O O . PRO B 1 97 ? 6.211 -8.578 6.762 1 98 97 PRO B O 1
ATOM 1591 N N . VAL B 1 98 ? 7.848 -7.566 7.863 1 97.62 98 VAL B N 1
ATOM 1592 C CA . VAL B 1 98 ? 8.688 -7.234 6.715 1 97.62 98 VAL B CA 1
ATOM 1593 C C . VAL B 1 98 ? 9.109 -8.516 6 1 97.62 98 VAL B C 1
ATOM 1595 O O . VAL B 1 98 ? 9.422 -9.516 6.645 1 97.62 98 VAL B O 1
ATOM 1598 N N . ARG B 1 99 ? 9 -8.477 4.637 1 95.06 99 ARG B N 1
ATOM 1599 C CA . ARG B 1 99 ? 9.43 -9.609 3.824 1 95.06 99 ARG B CA 1
ATOM 1600 C C . ARG B 1 99 ? 10.945 -9.609 3.641 1 95.06 99 ARG B C 1
ATOM 1602 O O . ARG B 1 99 ? 11.445 -9.258 2.57 1 95.06 99 ARG B O 1
ATOM 1609 N N . ASP B 1 100 ? 11.633 -10.133 4.566 1 88.88 100 ASP B N 1
ATOM 1610 C CA . ASP B 1 100 ? 13.094 -10.078 4.582 1 88.88 100 ASP B CA 1
ATOM 1611 C C . ASP B 1 100 ? 13.68 -10.906 3.439 1 88.88 100 ASP B C 1
ATOM 1613 O O . ASP B 1 100 ? 14.766 -10.586 2.934 1 88.88 100 ASP B O 1
ATOM 1617 N N . GLU B 1 101 ? 12.961 -11.836 3.014 1 86.44 101 GLU B N 1
ATOM 1618 C CA . GLU B 1 101 ? 13.453 -12.727 1.967 1 86.44 101 GLU B CA 1
ATOM 1619 C C . GLU B 1 101 ? 13.508 -12.016 0.618 1 86.44 101 GLU B C 1
ATOM 1621 O O . GLU B 1 101 ? 14.125 -12.508 -0.326 1 86.44 101 GLU B O 1
ATOM 1626 N N . TYR B 1 102 ? 12.766 -10.875 0.548 1 86.88 102 TYR B N 1
ATOM 1627 C CA . TYR B 1 102 ? 12.742 -10.109 -0.697 1 86.88 102 TYR B CA 1
ATOM 1628 C C . TYR B 1 102 ? 13.883 -9.094 -0.739 1 86.88 102 TYR B C 1
ATOM 1630 O O . TYR B 1 102 ? 14.055 -8.391 -1.735 1 86.88 102 TYR B O 1
ATOM 1638 N N . ARG B 1 103 ? 14.617 -9.008 0.352 1 78.5 103 ARG B N 1
ATOM 1639 C CA . ARG B 1 103 ? 15.695 -8.031 0.374 1 78.5 103 ARG B CA 1
ATOM 1640 C C . ARG B 1 103 ? 16.828 -8.438 -0.565 1 78.5 103 ARG B C 1
ATOM 1642 O O . ARG B 1 103 ? 17.078 -9.633 -0.757 1 78.5 103 ARG B O 1
#